Protein AF-A0A8T7GU67-F1 (afdb_monomer)

Sequence (298 aa):
MLLFFLFLTLGFAYDLVVVNSLDYGDLVNGLDYAILSNSSMLFIPHNYNYDILTLKIGTNRTIFYIEGNPISLAFRNYTLSSNNATFFQSNSSVATNHLFYQHFQPKKVVVANYYYPDYVVTLFPFAIHEGVFILLVDENVSALQQLLDSYPPEELYVFGPMSTQVQEYLAQKGAQVIGTLGEDRYQDNIALFDFYYNPERFNYMALVASGEEVEESMVTNASLPILLVGDLVPSVIYEKIKDLAKKGDLKGVYIFERKLVTPVYNMKKKLEEELRPILGEDWKFGLLLKYGEAIVSE

Structure (mmCIF, N/CA/C/O backbone):
data_AF-A0A8T7GU67-F1
#
_entry.id   AF-A0A8T7GU67-F1
#
loop_
_atom_site.group_PDB
_atom_site.id
_atom_site.type_symbol
_atom_site.label_atom_id
_atom_site.label_alt_id
_atom_site.label_comp_id
_atom_site.label_asym_id
_atom_site.label_entity_id
_atom_site.label_seq_id
_atom_site.pdbx_PDB_ins_code
_atom_site.Cartn_x
_atom_site.Cartn_y
_atom_site.Cartn_z
_atom_site.occupancy
_atom_site.B_iso_or_equiv
_atom_site.auth_seq_id
_atom_site.auth_comp_id
_atom_site.auth_asym_id
_atom_site.auth_atom_id
_atom_site.pdbx_PDB_model_num
ATOM 1 N N . MET A 1 1 ? 16.791 4.892 -28.151 1.00 45.50 1 MET A N 1
ATOM 2 C CA . MET A 1 1 ? 15.425 4.552 -27.693 1.00 45.50 1 MET A CA 1
ATOM 3 C C . MET A 1 1 ? 14.803 3.336 -28.401 1.00 45.50 1 MET A C 1
ATOM 5 O O . MET A 1 1 ? 13.668 3.015 -28.100 1.00 45.50 1 MET A O 1
ATOM 9 N N . LEU A 1 2 ? 15.516 2.627 -29.298 1.00 36.16 2 LEU A N 1
ATOM 10 C CA . LEU A 1 2 ? 14.993 1.435 -30.000 1.00 36.16 2 LEU A CA 1
ATOM 11 C C . LEU A 1 2 ? 15.509 0.092 -29.432 1.00 36.16 2 LEU A C 1
ATOM 13 O O . LEU A 1 2 ? 14.982 -0.956 -29.772 1.00 36.16 2 LEU A O 1
ATOM 17 N N . LEU A 1 3 ? 16.536 0.111 -28.570 1.00 38.62 3 LEU A N 1
ATOM 18 C CA . LEU A 1 3 ? 17.188 -1.108 -28.062 1.00 38.62 3 LEU A CA 1
ATOM 19 C C . LEU A 1 3 ? 16.530 -1.684 -26.791 1.00 38.62 3 LEU A C 1
ATOM 21 O O . LEU A 1 3 ? 16.820 -2.812 -26.417 1.00 38.62 3 LEU A O 1
ATOM 25 N N . PHE A 1 4 ? 15.654 -0.920 -26.129 1.00 46.16 4 PHE A N 1
ATOM 26 C CA . PHE A 1 4 ? 15.066 -1.300 -24.836 1.00 46.16 4 PHE A CA 1
ATOM 27 C C . PHE A 1 4 ? 13.755 -2.094 -24.978 1.00 46.16 4 PHE A C 1
ATOM 29 O O . PHE A 1 4 ? 13.428 -2.912 -24.127 1.00 46.16 4 PHE A O 1
ATOM 36 N N . PHE A 1 5 ? 13.051 -1.932 -26.104 1.00 46.38 5 PHE A N 1
ATOM 37 C CA . PHE A 1 5 ? 11.827 -2.683 -26.410 1.00 46.38 5 PHE A CA 1
ATOM 38 C C . PHE A 1 5 ? 12.075 -4.181 -26.647 1.00 46.38 5 PHE A C 1
ATOM 40 O O . PHE A 1 5 ? 11.147 -4.977 -26.539 1.00 46.38 5 PHE A O 1
ATOM 47 N N . LEU A 1 6 ? 13.315 -4.592 -26.944 1.00 42.34 6 LEU A N 1
ATOM 48 C CA . LEU A 1 6 ? 13.611 -5.991 -27.256 1.00 42.34 6 LEU A CA 1
ATOM 49 C C . LEU A 1 6 ? 13.655 -6.904 -26.016 1.00 42.34 6 LEU A C 1
ATOM 51 O O . LEU A 1 6 ? 13.501 -8.110 -26.166 1.00 42.34 6 LEU A O 1
ATOM 55 N N . PHE A 1 7 ? 13.827 -6.359 -24.804 1.00 47.66 7 PHE A N 1
ATOM 56 C CA . PHE A 1 7 ? 13.935 -7.169 -23.579 1.00 47.66 7 PHE A CA 1
ATOM 57 C C . PHE A 1 7 ? 12.588 -7.518 -22.931 1.00 47.66 7 PHE A C 1
ATOM 59 O O . PHE A 1 7 ? 12.523 -8.463 -22.156 1.00 47.66 7 PHE A O 1
ATOM 66 N N . LEU A 1 8 ? 11.507 -6.819 -23.287 1.00 50.62 8 LEU A N 1
ATOM 67 C CA . LEU A 1 8 ? 10.175 -7.009 -22.697 1.00 50.62 8 LEU A CA 1
ATOM 68 C C . LEU A 1 8 ? 9.247 -7.923 -23.530 1.00 50.62 8 LEU A C 1
ATOM 70 O O . LEU A 1 8 ? 8.054 -7.997 -23.263 1.00 50.62 8 LEU A O 1
ATOM 74 N N . THR A 1 9 ? 9.757 -8.600 -24.569 1.00 43.25 9 THR A N 1
ATOM 75 C CA . THR A 1 9 ? 8.917 -9.289 -25.581 1.00 43.25 9 THR A CA 1
ATOM 76 C C . THR A 1 9 ? 9.003 -10.814 -25.593 1.00 43.25 9 THR A C 1
ATOM 78 O O . THR A 1 9 ? 8.467 -11.452 -26.498 1.00 43.25 9 THR A O 1
ATOM 81 N N . LEU A 1 10 ? 9.606 -11.438 -24.584 1.00 43.59 10 LEU A N 1
ATOM 82 C CA . LEU A 1 10 ? 9.517 -12.888 -24.419 1.00 43.59 10 LEU A CA 1
ATOM 83 C C . LEU A 1 10 ? 8.749 -13.159 -23.134 1.00 43.59 10 LEU A C 1
ATOM 85 O O . LEU A 1 10 ? 9.202 -12.755 -22.071 1.00 43.59 10 LEU A O 1
ATOM 89 N N . GLY A 1 11 ? 7.585 -13.804 -23.258 1.00 46.41 11 GLY A N 1
ATOM 90 C CA . GLY A 1 11 ? 6.649 -14.143 -22.180 1.00 46.41 11 GLY A CA 1
ATOM 91 C C . GLY A 1 11 ? 7.190 -15.145 -21.158 1.00 46.41 11 GLY A C 1
ATOM 92 O O . GLY A 1 11 ? 6.536 -16.139 -20.854 1.00 46.41 11 GLY A O 1
ATOM 93 N N . PHE A 1 12 ? 8.390 -14.900 -20.644 1.00 52.88 12 PHE A N 1
ATOM 94 C CA . PHE A 1 12 ? 8.900 -15.518 -19.439 1.00 52.88 12 PHE A CA 1
ATOM 95 C C . PHE A 1 12 ? 8.365 -14.703 -18.267 1.00 52.88 12 PHE A C 1
ATOM 97 O O . PHE A 1 12 ? 8.831 -13.596 -18.009 1.00 52.88 12 PHE A O 1
ATOM 104 N N . ALA A 1 13 ? 7.354 -15.238 -17.584 1.00 67.12 13 ALA A N 1
ATOM 105 C CA . ALA A 1 13 ? 7.033 -14.762 -16.249 1.00 67.12 13 ALA A CA 1
ATOM 106 C C . ALA A 1 13 ? 8.286 -14.953 -15.382 1.00 67.12 13 ALA A C 1
ATOM 108 O O . ALA A 1 13 ? 8.877 -16.037 -15.376 1.00 67.12 13 ALA A O 1
ATOM 109 N N . TYR A 1 14 ? 8.730 -13.890 -14.718 1.00 80.94 14 TYR A N 1
ATOM 110 C CA . TYR A 1 14 ? 9.786 -14.009 -13.725 1.00 80.94 14 TYR A CA 1
ATOM 111 C C . TYR A 1 14 ? 9.231 -14.770 -12.515 1.00 80.94 14 TYR A C 1
ATOM 113 O O . TYR A 1 14 ? 8.061 -14.652 -12.171 1.00 80.94 14 TYR A O 1
ATOM 121 N N . ASP A 1 15 ? 10.061 -15.569 -11.851 1.00 87.19 15 ASP A N 1
ATOM 122 C CA . ASP A 1 15 ? 9.638 -16.250 -10.623 1.00 87.19 15 ASP A CA 1
ATOM 123 C C . ASP A 1 15 ? 9.604 -15.262 -9.448 1.00 87.19 15 ASP A C 1
ATOM 125 O O . ASP A 1 15 ? 8.825 -15.399 -8.500 1.00 87.19 15 ASP A O 1
ATOM 129 N N . LEU A 1 16 ? 10.506 -14.276 -9.490 1.00 92.06 16 LEU A N 1
ATOM 130 C CA . LEU A 1 16 ? 10.769 -13.347 -8.404 1.00 92.06 16 LEU A CA 1
ATOM 131 C C . LEU A 1 16 ? 11.156 -11.967 -8.945 1.00 92.06 16 LEU A C 1
ATOM 133 O O . LEU A 1 16 ? 12.087 -11.843 -9.742 1.00 92.06 16 LEU A O 1
ATOM 137 N N . VAL A 1 17 ? 10.496 -10.932 -8.442 1.00 93.25 17 VAL A N 1
ATOM 138 C CA . VAL A 1 17 ? 10.913 -9.535 -8.569 1.00 93.25 17 VAL A CA 1
ATOM 139 C C . VAL A 1 17 ? 11.667 -9.149 -7.304 1.00 93.25 17 VAL A C 1
ATOM 141 O O . VAL A 1 17 ? 11.161 -9.342 -6.199 1.00 93.25 17 VAL A O 1
ATOM 144 N N . VAL A 1 18 ? 12.875 -8.611 -7.454 1.00 92.12 18 VAL A N 1
ATOM 145 C CA . VAL A 1 18 ? 13.685 -8.110 -6.340 1.00 92.12 18 VAL A CA 1
ATOM 146 C C . VAL A 1 18 ? 13.871 -6.608 -6.489 1.00 92.12 18 VAL A C 1
ATOM 148 O O . VAL A 1 18 ? 14.464 -6.147 -7.463 1.00 92.12 18 VAL A O 1
ATOM 151 N N . VAL A 1 19 ? 13.408 -5.837 -5.510 1.00 91.12 19 VAL A N 1
ATOM 152 C CA . VAL A 1 19 ? 13.627 -4.388 -5.466 1.00 91.12 19 VAL A CA 1
ATOM 153 C C . VAL A 1 19 ? 14.823 -4.077 -4.579 1.00 91.12 19 VAL A C 1
ATOM 155 O O . VAL A 1 19 ? 14.817 -4.387 -3.388 1.00 91.12 19 VAL A O 1
ATOM 158 N N . ASN A 1 20 ? 15.843 -3.441 -5.152 1.00 87.31 20 ASN A N 1
ATOM 159 C CA . ASN A 1 20 ? 16.953 -2.855 -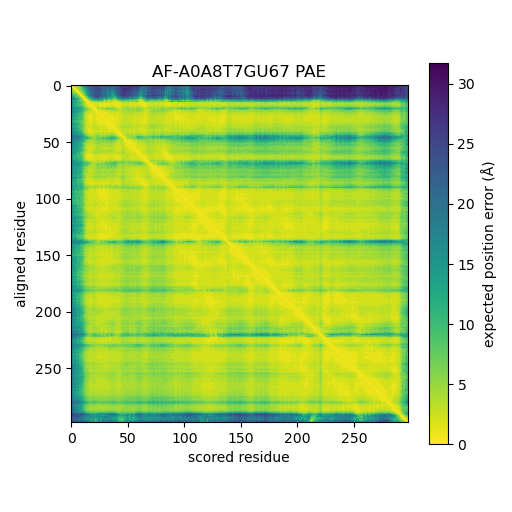4.408 1.00 87.31 20 ASN A CA 1
ATOM 160 C C . ASN A 1 20 ? 16.910 -1.332 -4.523 1.00 87.31 20 ASN A C 1
ATOM 162 O O . ASN A 1 20 ? 17.597 -0.727 -5.352 1.00 87.31 20 ASN A O 1
ATOM 166 N N . SER A 1 21 ? 16.071 -0.709 -3.707 1.00 80.75 21 SER A N 1
ATOM 167 C CA . SER A 1 21 ? 15.934 0.740 -3.688 1.00 80.75 21 SER A CA 1
ATOM 168 C C . SER A 1 21 ? 15.535 1.215 -2.301 1.00 80.75 21 SER A C 1
ATOM 170 O O . SER A 1 21 ? 14.844 0.508 -1.571 1.00 80.75 21 SER A O 1
ATOM 172 N N . LEU A 1 22 ? 16.012 2.407 -1.949 1.00 80.38 22 LEU A N 1
ATOM 173 C CA . LEU A 1 22 ? 15.529 3.146 -0.780 1.00 80.38 22 LEU A CA 1
ATOM 174 C C . LEU A 1 22 ? 14.367 4.074 -1.155 1.00 80.38 22 LEU A C 1
ATOM 176 O O . LEU A 1 22 ? 13.710 4.615 -0.278 1.00 80.38 22 LEU A O 1
ATOM 180 N N . ASP A 1 23 ? 14.113 4.238 -2.453 1.00 85.56 23 ASP A N 1
ATOM 181 C CA . ASP A 1 23 ? 12.974 4.977 -2.967 1.00 85.56 23 ASP A CA 1
ATOM 182 C C . ASP A 1 23 ? 11.736 4.070 -2.945 1.00 85.56 23 ASP A C 1
ATOM 184 O O . ASP A 1 23 ? 11.697 3.003 -3.568 1.00 85.56 23 ASP A O 1
ATOM 188 N N . TYR A 1 24 ? 10.709 4.494 -2.214 1.00 86.12 24 TYR A N 1
ATOM 189 C CA . TYR A 1 24 ? 9.457 3.753 -2.105 1.00 86.12 24 TYR A CA 1
ATOM 190 C C . TYR A 1 24 ? 8.713 3.660 -3.454 1.00 86.12 24 TYR A C 1
ATOM 192 O O . TYR A 1 24 ? 7.929 2.735 -3.663 1.00 86.12 24 TYR A O 1
ATOM 200 N N . GLY A 1 25 ? 8.964 4.571 -4.398 1.00 90.50 25 GLY A N 1
ATOM 201 C CA . GLY A 1 25 ? 8.408 4.498 -5.744 1.00 90.50 25 GLY A CA 1
ATOM 202 C C . GLY A 1 25 ? 8.965 3.317 -6.544 1.00 90.50 25 GLY A C 1
ATOM 203 O O . GLY A 1 25 ? 8.237 2.693 -7.311 1.00 90.50 25 GLY A O 1
ATOM 204 N N . ASP A 1 26 ? 10.218 2.921 -6.321 1.00 91.69 26 ASP A N 1
ATOM 205 C CA . ASP A 1 26 ? 10.755 1.684 -6.897 1.00 91.69 26 ASP A CA 1
ATOM 206 C C . ASP A 1 26 ? 10.154 0.439 -6.238 1.00 91.69 26 ASP A C 1
ATOM 208 O O . ASP A 1 26 ? 10.011 -0.602 -6.886 1.00 91.69 26 ASP A O 1
ATOM 212 N N . LEU A 1 27 ? 9.756 0.543 -4.967 1.00 91.81 27 LEU A N 1
ATOM 213 C CA . LEU A 1 27 ? 8.982 -0.506 -4.316 1.00 91.81 27 LEU A CA 1
ATOM 214 C C . LEU A 1 27 ? 7.603 -0.655 -4.970 1.00 91.81 27 LEU A C 1
ATOM 216 O O . LEU A 1 27 ? 7.214 -1.779 -5.280 1.00 91.81 27 LEU A O 1
ATOM 220 N N . VAL A 1 28 ? 6.916 0.454 -5.260 1.00 94.75 28 VAL A N 1
ATOM 221 C CA . VAL A 1 28 ? 5.672 0.454 -6.054 1.00 94.75 28 VAL A CA 1
ATOM 222 C C . VAL A 1 28 ? 5.902 -0.200 -7.414 1.00 94.75 28 VAL A C 1
ATOM 224 O O . VAL A 1 28 ? 5.160 -1.096 -7.794 1.00 94.75 28 VAL A O 1
ATOM 227 N N . ASN A 1 29 ? 6.981 0.160 -8.112 1.00 95.25 29 ASN A N 1
ATOM 228 C CA . ASN A 1 29 ? 7.310 -0.425 -9.413 1.00 95.25 29 ASN A CA 1
ATOM 229 C C . ASN A 1 29 ? 7.490 -1.944 -9.354 1.00 95.25 29 ASN A C 1
ATOM 231 O O . ASN A 1 29 ? 7.019 -2.660 -10.238 1.00 95.25 29 ASN A O 1
ATOM 235 N N . GLY A 1 30 ? 8.170 -2.449 -8.322 1.00 94.19 30 GLY A N 1
ATOM 236 C CA . GLY A 1 30 ? 8.310 -3.888 -8.125 1.00 94.19 30 GLY A CA 1
ATOM 237 C C . GLY A 1 30 ? 7.006 -4.573 -7.747 1.00 94.19 30 GLY A C 1
ATOM 238 O O . GLY A 1 30 ? 6.757 -5.678 -8.229 1.00 94.19 30 GLY A O 1
ATOM 239 N N . LEU A 1 31 ? 6.168 -3.910 -6.948 1.00 94.88 31 LEU A N 1
ATOM 240 C CA . LEU A 1 31 ? 4.846 -4.396 -6.574 1.00 94.88 31 LEU A CA 1
ATOM 241 C C . LEU A 1 31 ? 3.944 -4.530 -7.804 1.00 94.88 31 LEU A C 1
ATOM 243 O O . LEU A 1 31 ? 3.430 -5.613 -8.075 1.00 94.88 31 LEU A O 1
ATOM 247 N N . ASP A 1 32 ? 3.811 -3.457 -8.578 1.00 95.44 32 ASP A N 1
ATOM 248 C CA . ASP A 1 32 ? 3.004 -3.417 -9.794 1.00 95.44 32 ASP A CA 1
ATOM 249 C C . ASP A 1 32 ? 3.472 -4.458 -10.814 1.00 95.44 32 ASP A C 1
ATOM 251 O O . ASP A 1 32 ? 2.663 -5.206 -11.371 1.00 95.44 32 ASP A O 1
ATOM 255 N N . TYR A 1 33 ? 4.790 -4.554 -11.033 1.00 94.38 33 TYR A N 1
ATOM 256 C CA . TYR A 1 33 ? 5.353 -5.569 -11.916 1.00 94.38 33 TYR A CA 1
ATOM 257 C C . TYR A 1 33 ? 5.001 -6.971 -11.417 1.00 94.38 33 TYR A C 1
ATOM 259 O O . TYR A 1 33 ? 4.561 -7.807 -12.206 1.00 94.38 33 TYR A O 1
ATOM 267 N N . ALA A 1 34 ? 5.181 -7.248 -10.122 1.00 92.94 34 ALA A N 1
ATOM 268 C CA . ALA A 1 34 ? 4.908 -8.556 -9.537 1.00 92.94 34 ALA A CA 1
ATOM 269 C C . ALA A 1 34 ? 3.429 -8.949 -9.668 1.00 92.94 34 ALA A C 1
ATOM 271 O O . ALA A 1 34 ? 3.144 -10.063 -10.105 1.00 92.94 34 ALA A O 1
ATOM 272 N N . ILE A 1 35 ? 2.502 -8.025 -9.393 1.00 91.94 35 ILE A N 1
ATOM 273 C CA . ILE A 1 35 ? 1.056 -8.238 -9.554 1.00 91.94 35 ILE A CA 1
ATOM 274 C C . ILE A 1 35 ? 0.724 -8.578 -11.012 1.00 91.94 35 ILE A C 1
ATOM 276 O O . ILE A 1 35 ? 0.099 -9.602 -11.287 1.00 91.94 35 ILE A O 1
ATOM 280 N N . LEU A 1 36 ? 1.173 -7.754 -11.962 1.00 89.75 36 LEU A N 1
ATOM 281 C CA . LEU A 1 36 ? 0.797 -7.888 -13.374 1.00 89.75 36 LEU A CA 1
ATOM 282 C C . LEU A 1 36 ? 1.475 -9.066 -14.085 1.00 89.75 36 LEU A C 1
ATOM 284 O O . LEU A 1 36 ? 0.927 -9.607 -15.045 1.00 89.75 36 LEU A O 1
ATOM 288 N N . SER A 1 37 ? 2.646 -9.487 -13.608 1.00 89.38 37 SER A N 1
ATOM 289 C CA . SER A 1 37 ? 3.364 -10.665 -14.115 1.00 89.38 37 SER A CA 1
ATOM 290 C C . SER A 1 37 ? 3.075 -11.949 -13.332 1.00 89.38 37 SER A C 1
ATOM 292 O O . SER A 1 37 ? 3.580 -13.006 -13.710 1.00 89.38 37 SER A O 1
ATOM 294 N N . ASN A 1 38 ? 2.264 -11.878 -12.267 1.00 88.94 38 ASN A N 1
ATOM 295 C CA . ASN A 1 38 ? 2.010 -12.977 -11.331 1.00 88.94 38 ASN A CA 1
ATOM 296 C C . ASN A 1 38 ? 3.310 -13.567 -10.733 1.00 88.94 38 ASN A C 1
ATOM 298 O O . ASN A 1 38 ? 3.450 -14.781 -10.569 1.00 88.94 38 ASN A O 1
ATOM 302 N N . SER A 1 39 ? 4.269 -12.691 -10.427 1.00 90.44 39 SER A N 1
ATOM 303 C CA . SER A 1 39 ? 5.553 -13.028 -9.803 1.00 90.44 39 SER A CA 1
ATOM 304 C C . SER A 1 39 ? 5.485 -12.856 -8.284 1.00 90.44 39 SER A C 1
ATOM 306 O O . SER A 1 39 ? 4.708 -12.055 -7.769 1.00 90.44 39 SER A O 1
ATOM 308 N N . SER A 1 40 ? 6.351 -13.547 -7.537 1.00 89.81 40 SER A N 1
ATOM 309 C CA . SER A 1 40 ? 6.594 -13.162 -6.136 1.00 89.81 40 SER A CA 1
ATOM 310 C C . SER A 1 40 ? 7.428 -11.883 -6.068 1.00 89.81 40 SER A C 1
ATOM 312 O O . SER A 1 40 ? 8.212 -11.612 -6.976 1.00 89.81 40 SER A O 1
ATOM 314 N N . MET A 1 41 ? 7.323 -11.133 -4.971 1.00 90.25 41 MET A N 1
ATOM 315 C CA . MET A 1 41 ? 8.130 -9.937 -4.729 1.00 90.25 41 MET A CA 1
ATOM 316 C C . MET A 1 41 ? 8.992 -10.094 -3.474 1.00 90.25 41 MET A C 1
ATOM 318 O O . MET A 1 41 ? 8.575 -10.699 -2.488 1.00 90.25 41 MET A O 1
ATOM 322 N N . LEU A 1 42 ? 10.189 -9.520 -3.521 1.00 89.75 42 LEU A N 1
ATOM 323 C CA . LEU A 1 42 ? 11.102 -9.331 -2.402 1.00 89.75 42 LEU A CA 1
ATOM 324 C C . LEU A 1 42 ? 11.696 -7.922 -2.497 1.00 89.75 42 LEU A C 1
ATOM 326 O O . LEU A 1 42 ? 11.990 -7.452 -3.595 1.00 89.75 42 LEU A O 1
ATOM 330 N N . PHE A 1 43 ? 11.935 -7.260 -1.369 1.00 86.62 43 PHE A N 1
ATOM 331 C CA . PHE A 1 43 ? 12.744 -6.042 -1.344 1.00 86.62 43 PHE A CA 1
ATOM 332 C C . PHE A 1 43 ? 13.964 -6.209 -0.446 1.00 86.62 43 PHE A C 1
ATOM 334 O O . PHE A 1 43 ? 13.985 -7.033 0.470 1.00 86.62 43 PHE A O 1
ATOM 341 N N . ILE A 1 44 ? 14.990 -5.413 -0.724 1.00 84.31 44 ILE A N 1
ATOM 342 C CA . ILE A 1 44 ? 16.242 -5.389 0.019 1.00 84.31 44 ILE A CA 1
ATOM 343 C C . ILE A 1 44 ? 16.223 -4.188 0.988 1.00 84.31 44 ILE A C 1
ATOM 345 O O . ILE A 1 44 ? 16.300 -3.050 0.527 1.00 84.31 44 ILE A O 1
ATOM 349 N N . PRO A 1 45 ? 16.109 -4.398 2.316 1.00 71.69 45 PRO A N 1
ATOM 350 C CA . PRO A 1 45 ? 16.106 -3.303 3.289 1.00 71.69 45 PRO A CA 1
ATOM 351 C C . PRO A 1 45 ? 17.487 -2.650 3.438 1.00 71.69 45 PRO A C 1
ATOM 353 O O . PRO A 1 45 ? 18.506 -3.267 3.143 1.00 71.69 45 PRO A O 1
ATOM 356 N N . HIS A 1 46 ? 17.543 -1.430 3.986 1.00 65.19 46 HIS A N 1
ATOM 357 C CA . HIS A 1 46 ? 18.777 -0.631 4.110 1.00 65.19 46 HIS A CA 1
ATOM 358 C C . HIS A 1 46 ? 19.954 -1.373 4.783 1.00 65.19 46 HIS A C 1
ATOM 360 O O . HIS A 1 46 ? 21.106 -1.201 4.393 1.00 65.19 46 HIS A O 1
ATOM 366 N N . ASN A 1 47 ? 19.683 -2.221 5.782 1.00 69.19 47 ASN A N 1
ATOM 367 C CA . ASN A 1 47 ? 20.704 -2.918 6.581 1.00 69.19 47 ASN A CA 1
ATOM 368 C C . ASN A 1 47 ? 20.682 -4.441 6.386 1.00 69.19 47 ASN A C 1
ATOM 370 O O . ASN A 1 47 ? 20.902 -5.198 7.331 1.00 69.19 47 ASN A O 1
ATOM 374 N N . TYR A 1 48 ? 20.385 -4.891 5.170 1.00 73.50 48 TYR A N 1
ATOM 375 C CA . TYR A 1 48 ? 20.227 -6.308 4.878 1.00 73.50 48 TYR A CA 1
ATOM 376 C C . TYR A 1 48 ? 21.517 -7.125 5.029 1.00 73.50 48 TYR A C 1
ATOM 378 O O . TYR A 1 48 ? 22.631 -6.685 4.733 1.00 73.50 48 TYR A O 1
ATOM 386 N N . ASN A 1 49 ? 21.342 -8.383 5.428 1.00 81.19 49 ASN A N 1
ATOM 387 C CA . ASN A 1 49 ? 22.397 -9.385 5.429 1.00 81.19 49 ASN A CA 1
ATOM 388 C C . ASN A 1 49 ? 22.355 -10.200 4.121 1.00 81.19 49 ASN A C 1
ATOM 390 O O . ASN A 1 49 ? 21.346 -10.837 3.810 1.00 81.19 49 ASN A O 1
ATOM 394 N N . TYR A 1 50 ? 23.463 -10.213 3.372 1.00 80.50 50 TYR A N 1
ATOM 395 C CA . TYR A 1 50 ? 23.565 -10.922 2.091 1.00 80.50 50 TYR A CA 1
ATOM 396 C C . TYR A 1 50 ? 23.345 -12.438 2.191 1.00 80.50 50 TYR A C 1
ATOM 398 O O . TYR A 1 50 ? 22.790 -13.020 1.258 1.00 80.50 50 TYR A O 1
ATOM 406 N N . ASP A 1 51 ? 23.721 -13.080 3.299 1.00 81.44 51 ASP A N 1
ATOM 407 C CA . ASP A 1 51 ? 23.502 -14.518 3.502 1.00 81.44 51 ASP A CA 1
ATOM 408 C C . ASP A 1 51 ? 22.010 -14.812 3.703 1.00 81.44 51 ASP A C 1
ATOM 410 O O . ASP A 1 51 ? 21.466 -15.747 3.114 1.00 81.44 51 ASP A O 1
ATOM 414 N N . ILE A 1 52 ? 21.314 -13.971 4.476 1.00 83.19 52 ILE A N 1
ATOM 415 C CA . ILE A 1 52 ? 19.860 -14.082 4.668 1.00 83.19 52 ILE A CA 1
ATOM 416 C C . ILE A 1 52 ? 19.133 -13.837 3.345 1.00 83.19 52 ILE A C 1
ATOM 418 O O . ILE A 1 52 ? 18.239 -14.601 2.978 1.00 83.19 52 ILE A O 1
ATOM 422 N N . LEU A 1 53 ? 19.528 -12.799 2.607 1.00 83.75 53 LEU A N 1
ATOM 423 C CA . LEU A 1 53 ? 18.927 -12.473 1.319 1.00 83.75 53 LEU A CA 1
ATOM 424 C C . LEU A 1 53 ? 19.116 -13.609 0.305 1.00 83.75 53 LEU A C 1
ATOM 426 O O . LEU A 1 53 ? 18.177 -13.990 -0.390 1.00 83.75 53 LEU A O 1
ATOM 430 N N . THR A 1 54 ? 20.311 -14.194 0.275 1.00 85.00 54 THR A N 1
ATOM 431 C CA . THR A 1 54 ? 20.632 -15.370 -0.536 1.00 85.00 54 THR A CA 1
ATOM 432 C C . THR A 1 54 ? 19.707 -16.547 -0.224 1.00 85.00 54 THR A C 1
ATOM 434 O O . THR A 1 54 ? 19.172 -17.172 -1.139 1.00 85.00 54 THR A O 1
ATOM 437 N N . LEU A 1 55 ? 19.464 -16.828 1.061 1.00 86.25 55 LEU A N 1
ATOM 438 C CA . LEU A 1 55 ? 18.545 -17.889 1.482 1.00 86.25 55 LEU A CA 1
ATOM 439 C C . LEU A 1 55 ? 17.094 -17.605 1.069 1.00 86.25 55 LEU A C 1
ATOM 441 O O . LEU A 1 55 ? 16.396 -18.531 0.658 1.00 86.25 55 LEU A O 1
ATOM 445 N N . LYS A 1 56 ? 16.645 -16.345 1.151 1.00 87.00 56 LYS A N 1
ATOM 446 C CA . LYS A 1 56 ? 15.294 -15.937 0.723 1.00 87.00 56 LYS A CA 1
ATOM 447 C C . LYS A 1 56 ? 15.097 -16.076 -0.789 1.00 87.00 56 LYS A C 1
ATOM 449 O O . LYS A 1 56 ? 14.053 -16.555 -1.228 1.00 87.00 56 LYS A O 1
ATOM 454 N N . ILE A 1 57 ? 16.095 -15.677 -1.578 1.00 90.31 57 ILE A N 1
ATOM 455 C CA . ILE A 1 57 ? 16.060 -15.786 -3.043 1.00 90.31 57 ILE A CA 1
ATOM 456 C C . ILE A 1 57 ? 16.117 -17.253 -3.476 1.00 90.31 57 ILE A C 1
ATOM 458 O O . ILE A 1 57 ? 15.347 -17.676 -4.336 1.00 90.31 57 ILE A O 1
ATOM 462 N N . GLY A 1 58 ? 17.001 -18.048 -2.873 1.00 90.12 58 GLY A N 1
ATOM 463 C CA . GLY A 1 58 ? 17.235 -19.429 -3.278 1.00 90.12 58 GLY A CA 1
ATOM 464 C C . GLY A 1 58 ? 18.017 -19.552 -4.595 1.00 90.12 58 GLY A C 1
ATOM 465 O O . GLY A 1 58 ? 18.805 -18.683 -4.968 1.00 90.12 58 GLY A O 1
ATOM 466 N N . THR A 1 59 ? 17.833 -20.682 -5.282 1.00 92.50 59 THR A N 1
ATOM 467 C CA . THR A 1 59 ? 18.581 -21.062 -6.497 1.00 92.50 59 THR A CA 1
ATOM 468 C C . THR A 1 59 ? 17.630 -21.502 -7.612 1.00 92.50 59 THR A C 1
ATOM 470 O O . THR A 1 59 ? 16.482 -21.855 -7.335 1.00 92.50 59 THR A O 1
ATOM 473 N N . ASN A 1 60 ? 18.121 -21.523 -8.857 1.00 92.75 60 ASN A N 1
ATOM 474 C CA . ASN A 1 60 ? 17.385 -21.927 -10.062 1.00 92.75 60 ASN A CA 1
ATOM 475 C C . ASN A 1 60 ? 16.104 -21.116 -10.327 1.00 92.75 60 ASN A C 1
ATOM 477 O O . ASN A 1 60 ? 15.119 -21.666 -10.815 1.00 92.75 60 ASN A O 1
ATOM 481 N N . ARG A 1 61 ? 16.117 -19.818 -10.010 1.00 92.62 61 ARG A N 1
ATOM 482 C CA . ARG A 1 61 ? 15.017 -18.892 -10.303 1.00 92.62 61 ARG A CA 1
ATOM 483 C C . ARG A 1 61 ? 15.321 -17.998 -11.498 1.00 92.62 61 ARG A C 1
ATOM 485 O O . ARG A 1 61 ? 16.479 -17.677 -11.768 1.00 92.62 61 ARG A O 1
ATOM 492 N N . THR A 1 62 ? 14.268 -17.543 -12.162 1.00 94.06 62 THR A N 1
ATOM 493 C CA . THR A 1 62 ? 14.298 -16.427 -13.108 1.00 94.06 62 THR A CA 1
ATOM 494 C C . THR A 1 62 ? 13.934 -15.155 -12.352 1.00 94.06 62 THR A C 1
ATOM 496 O O . THR A 1 62 ? 12.827 -15.040 -11.833 1.00 94.06 62 THR A O 1
ATOM 499 N N . ILE A 1 63 ? 14.873 -14.217 -12.228 1.00 93.69 63 ILE A N 1
ATOM 500 C CA . ILE A 1 63 ? 14.750 -13.066 -11.323 1.00 93.69 63 ILE A CA 1
ATOM 501 C C . ILE A 1 63 ? 14.795 -11.755 -12.107 1.00 93.69 63 ILE A C 1
ATOM 503 O O . ILE A 1 63 ? 15.673 -11.571 -12.952 1.00 93.69 63 ILE A O 1
ATOM 507 N N . PHE A 1 64 ? 13.887 -10.833 -11.797 1.00 93.88 64 PHE A N 1
ATOM 508 C CA . PHE A 1 64 ? 13.918 -9.460 -12.293 1.00 93.88 64 PHE A CA 1
ATOM 509 C C . PHE A 1 64 ? 14.291 -8.504 -11.164 1.00 93.88 64 PHE A C 1
ATOM 511 O O . PHE A 1 64 ? 13.557 -8.368 -10.190 1.00 93.88 64 PHE A O 1
ATOM 518 N N . TYR A 1 65 ? 15.441 -7.851 -11.282 1.00 93.19 65 TYR A N 1
ATOM 519 C CA . TYR A 1 65 ? 15.884 -6.836 -10.335 1.00 93.19 65 TYR A CA 1
ATOM 520 C C . TYR A 1 65 ? 15.480 -5.449 -10.815 1.00 93.19 65 TYR A C 1
ATOM 522 O O . TYR A 1 65 ? 15.805 -5.081 -11.943 1.00 93.19 65 TYR A O 1
ATOM 530 N N . ILE A 1 66 ? 14.856 -4.669 -9.936 1.00 92.88 66 ILE A N 1
ATOM 531 C CA . ILE A 1 66 ? 14.655 -3.228 -10.106 1.00 92.88 66 ILE A CA 1
ATOM 532 C C . ILE A 1 66 ? 15.601 -2.528 -9.136 1.00 92.88 66 ILE A C 1
ATOM 534 O O . ILE A 1 66 ? 15.511 -2.707 -7.920 1.00 92.88 66 ILE A O 1
ATOM 538 N N . GLU A 1 67 ? 16.545 -1.767 -9.678 1.00 89.75 67 GLU A N 1
ATOM 539 C CA . GLU A 1 67 ? 17.642 -1.172 -8.921 1.00 89.75 67 GLU A CA 1
ATOM 540 C C . GLU A 1 67 ? 17.593 0.350 -9.027 1.00 89.75 67 GLU A C 1
ATOM 542 O O . GLU A 1 67 ? 17.994 0.906 -10.047 1.00 89.75 67 GLU A O 1
ATOM 547 N N . GLY A 1 68 ? 17.143 1.024 -7.969 1.00 84.06 68 GLY A N 1
ATOM 548 C CA . GLY A 1 68 ? 17.425 2.452 -7.771 1.00 84.06 68 GLY A CA 1
ATOM 549 C C . GLY A 1 68 ? 18.841 2.653 -7.227 1.00 84.06 68 GLY A C 1
ATOM 550 O O . GLY A 1 68 ? 19.567 3.552 -7.643 1.00 84.06 68 GLY A O 1
ATOM 551 N N . ASN A 1 69 ? 19.289 1.715 -6.384 1.00 79.31 69 ASN A N 1
ATOM 552 C CA . ASN A 1 69 ? 20.670 1.593 -5.934 1.00 79.31 69 ASN A CA 1
ATOM 553 C C . ASN A 1 69 ? 21.282 0.306 -6.513 1.00 79.31 69 ASN A C 1
ATOM 555 O O . ASN A 1 69 ? 20.691 -0.763 -6.362 1.00 79.31 69 ASN A O 1
ATOM 559 N N . PRO A 1 70 ? 22.463 0.343 -7.151 1.00 78.31 70 PRO A N 1
ATOM 560 C CA . PRO A 1 70 ? 23.096 -0.880 -7.641 1.00 78.31 70 PRO A CA 1
ATOM 561 C C . PRO A 1 70 ? 23.454 -1.832 -6.489 1.00 78.31 70 PRO A C 1
ATOM 563 O O . PRO A 1 70 ? 24.119 -1.424 -5.533 1.00 78.31 70 PRO A O 1
ATOM 566 N N . ILE A 1 71 ? 23.076 -3.115 -6.578 1.00 80.25 71 ILE A N 1
ATOM 567 C CA . ILE A 1 71 ? 23.587 -4.129 -5.637 1.00 80.25 71 ILE A CA 1
ATOM 568 C C . ILE A 1 71 ? 25.107 -4.287 -5.790 1.00 80.25 71 ILE A C 1
ATOM 570 O O . ILE A 1 71 ? 25.672 -4.063 -6.868 1.00 80.25 71 ILE A O 1
ATOM 574 N N . SER A 1 72 ? 25.785 -4.745 -4.732 1.00 82.94 72 SER A N 1
ATOM 575 C CA . SER A 1 72 ? 27.229 -4.994 -4.802 1.00 82.94 72 SER A CA 1
ATOM 576 C C . SER A 1 72 ? 27.586 -5.996 -5.908 1.00 82.94 72 SER A C 1
ATOM 578 O O . SER A 1 72 ? 26.878 -6.979 -6.146 1.00 82.94 72 SER A O 1
ATOM 580 N N . LEU A 1 73 ? 28.731 -5.784 -6.567 1.00 84.81 73 LEU A N 1
ATOM 581 C CA . LEU A 1 73 ? 29.202 -6.668 -7.641 1.00 84.81 73 LEU A CA 1
ATOM 582 C C . LEU A 1 73 ? 29.362 -8.121 -7.165 1.00 84.81 73 LEU A C 1
ATOM 584 O O . LEU A 1 73 ? 29.068 -9.052 -7.910 1.00 84.81 73 LEU A O 1
ATOM 588 N N . ALA A 1 74 ? 29.791 -8.316 -5.916 1.00 84.69 74 ALA A N 1
ATOM 589 C CA . ALA A 1 74 ? 29.913 -9.639 -5.313 1.00 84.69 74 ALA A CA 1
ATOM 590 C C . ALA A 1 74 ? 28.558 -10.362 -5.262 1.00 84.69 74 ALA A C 1
ATOM 592 O O . ALA A 1 74 ? 28.452 -11.504 -5.709 1.00 84.69 74 ALA A O 1
ATOM 593 N N . PHE A 1 75 ? 27.512 -9.680 -4.792 1.00 85.81 75 PHE A N 1
ATOM 594 C CA . PHE A 1 75 ? 26.172 -10.253 -4.707 1.00 85.81 75 PHE A CA 1
ATOM 595 C C . PHE A 1 75 ? 25.521 -10.453 -6.081 1.00 85.81 75 PHE A C 1
ATOM 597 O O . PHE A 1 75 ? 24.867 -11.470 -6.322 1.00 85.81 75 PHE A O 1
ATOM 604 N N . ARG A 1 76 ? 25.762 -9.537 -7.024 1.00 89.62 76 ARG A N 1
ATOM 605 C CA . ARG A 1 76 ? 25.346 -9.698 -8.423 1.00 89.62 76 ARG A CA 1
ATOM 606 C C . ARG A 1 76 ? 25.943 -10.955 -9.049 1.00 89.62 76 ARG A C 1
ATOM 608 O O . ARG A 1 76 ? 25.216 -11.755 -9.631 1.00 89.62 76 ARG A O 1
ATOM 615 N N . ASN A 1 77 ? 27.255 -11.143 -8.906 1.00 88.00 77 ASN A N 1
ATOM 616 C CA . ASN A 1 77 ? 27.955 -12.311 -9.442 1.00 88.00 77 ASN A CA 1
ATOM 617 C C . ASN A 1 77 ? 27.461 -13.610 -8.796 1.00 88.00 77 ASN A C 1
ATOM 619 O O . ASN A 1 77 ? 27.295 -14.606 -9.495 1.00 88.00 77 ASN A O 1
ATOM 623 N N . TYR A 1 78 ? 27.193 -13.591 -7.487 1.00 86.12 78 TYR A N 1
ATOM 624 C CA . TYR A 1 78 ? 26.572 -14.716 -6.791 1.00 86.12 78 TYR A CA 1
ATOM 625 C C . TYR A 1 78 ? 25.183 -15.046 -7.358 1.00 86.12 78 TYR A C 1
ATOM 627 O O . TYR A 1 78 ? 24.884 -16.196 -7.674 1.00 86.12 78 TYR A O 1
ATOM 635 N N . THR A 1 79 ? 24.341 -14.030 -7.534 1.00 87.75 79 THR A N 1
ATOM 636 C CA . THR A 1 79 ? 22.991 -14.213 -8.071 1.00 87.75 79 THR A CA 1
ATOM 637 C C . THR A 1 79 ? 23.051 -14.826 -9.469 1.00 87.75 79 THR A C 1
ATOM 639 O O . THR A 1 79 ? 22.369 -15.810 -9.732 1.00 87.75 79 THR A O 1
ATOM 642 N N . LEU A 1 80 ? 23.915 -14.298 -10.340 1.00 91.25 80 LEU A N 1
ATOM 643 C CA . LEU A 1 80 ? 24.095 -14.777 -11.713 1.00 91.25 80 LE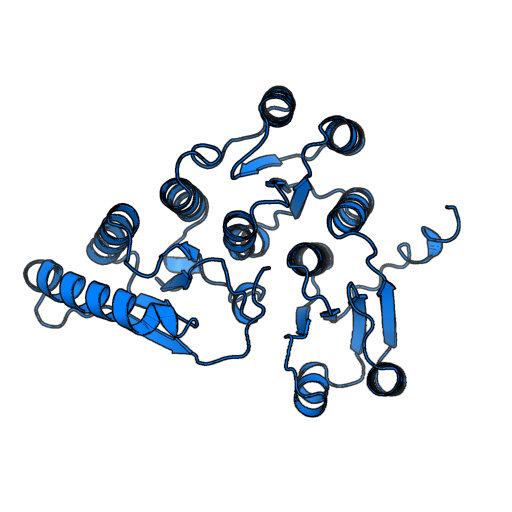U A CA 1
ATOM 644 C C . LEU A 1 80 ? 24.698 -16.184 -11.808 1.00 91.25 80 LEU A C 1
ATOM 646 O O . LEU A 1 80 ? 24.464 -16.872 -12.798 1.00 91.25 80 LEU A O 1
ATOM 650 N N . SER A 1 81 ? 25.477 -16.630 -10.818 1.00 91.56 81 SER A N 1
ATOM 651 C CA . SER A 1 81 ? 26.025 -17.993 -10.821 1.00 91.56 81 SER A CA 1
ATOM 652 C C . SER A 1 81 ? 24.986 -19.054 -10.453 1.00 91.56 81 SER A C 1
ATOM 654 O O . SER A 1 81 ? 25.184 -20.228 -10.763 1.00 91.56 81 SER A O 1
ATOM 656 N N . SER A 1 82 ? 23.896 -18.646 -9.797 1.00 90.94 82 SER A N 1
ATOM 657 C CA . SER A 1 82 ? 22.899 -19.548 -9.207 1.00 90.94 82 SER A CA 1
ATOM 658 C C . SER A 1 82 ? 21.488 -19.379 -9.781 1.00 90.94 82 SER A C 1
ATOM 660 O O . SER A 1 82 ? 20.619 -20.204 -9.499 1.00 90.94 82 SER A O 1
ATOM 662 N N . ASN A 1 83 ? 21.242 -18.317 -10.555 1.00 93.75 83 ASN A N 1
ATOM 663 C CA . ASN A 1 83 ? 19.930 -17.914 -11.059 1.00 93.75 83 ASN A CA 1
ATOM 664 C C . ASN A 1 83 ? 20.039 -17.256 -12.447 1.00 93.75 83 ASN A C 1
ATOM 666 O O . ASN A 1 83 ? 21.089 -16.742 -12.830 1.00 93.75 83 ASN A O 1
ATOM 670 N N . ASN A 1 84 ? 18.925 -17.214 -13.181 1.00 94.12 84 ASN A N 1
ATOM 671 C CA . ASN A 1 84 ? 18.793 -16.437 -14.413 1.00 94.12 84 ASN A CA 1
ATOM 672 C C . ASN A 1 84 ? 18.263 -15.034 -14.075 1.00 94.12 84 ASN A C 1
ATOM 674 O O . ASN A 1 84 ? 17.056 -14.836 -13.964 1.00 94.12 84 ASN A O 1
ATOM 678 N N . ALA A 1 85 ? 19.159 -14.072 -13.854 1.00 93.06 85 ALA A N 1
ATOM 679 C CA . ALA A 1 85 ? 18.791 -12.737 -13.382 1.00 93.06 85 ALA A CA 1
ATOM 680 C C . ALA A 1 85 ? 18.905 -11.660 -14.473 1.00 93.06 85 ALA A C 1
ATOM 682 O O . ALA A 1 85 ? 19.926 -11.542 -15.151 1.00 93.06 85 ALA A O 1
ATOM 683 N N . THR A 1 86 ? 17.866 -10.834 -14.592 1.00 92.44 86 THR A N 1
ATOM 684 C CA . THR A 1 86 ? 17.852 -9.589 -15.371 1.00 92.44 86 THR A CA 1
ATOM 685 C C . THR A 1 86 ? 17.883 -8.405 -14.417 1.00 92.44 86 THR A C 1
ATOM 687 O O . THR A 1 86 ? 17.216 -8.429 -13.388 1.00 92.44 86 THR A O 1
ATOM 690 N N . PHE A 1 87 ? 18.634 -7.365 -14.766 1.00 90.81 87 PHE A N 1
ATOM 691 C CA . PHE A 1 87 ? 18.791 -6.176 -13.936 1.00 90.81 87 PHE A CA 1
ATOM 692 C C . PHE A 1 87 ? 18.324 -4.940 -14.691 1.00 90.81 87 PHE A C 1
ATOM 694 O O . PHE A 1 87 ? 18.837 -4.635 -15.770 1.00 90.81 87 PHE A O 1
ATOM 701 N N . PHE A 1 88 ? 17.352 -4.244 -14.117 1.00 91.44 88 PHE A N 1
ATOM 702 C CA . PHE A 1 88 ? 16.801 -3.001 -14.617 1.00 91.44 88 PHE A CA 1
ATOM 703 C C . PHE A 1 88 ? 17.218 -1.861 -13.687 1.00 91.44 88 PHE A C 1
ATOM 705 O O . PHE A 1 88 ? 16.821 -1.811 -12.525 1.00 91.44 88 PHE A O 1
ATOM 712 N N . GLN A 1 89 ? 18.026 -0.940 -14.211 1.00 90.88 89 GLN A N 1
ATOM 713 C CA . GLN A 1 89 ? 18.432 0.256 -13.481 1.00 90.88 89 GLN A CA 1
ATOM 714 C C . GLN A 1 89 ? 17.317 1.305 -13.562 1.00 90.88 89 GLN A C 1
ATOM 716 O O . GLN A 1 89 ? 17.074 1.872 -14.632 1.00 90.88 89 GLN A O 1
ATOM 721 N N . SER A 1 90 ? 16.676 1.580 -12.429 1.00 88.75 90 SER A N 1
ATOM 722 C CA . SER A 1 90 ? 15.741 2.688 -12.273 1.00 88.75 90 SER A CA 1
ATOM 723 C C . SER A 1 90 ? 16.534 3.975 -12.063 1.00 88.75 90 SER A C 1
ATOM 725 O O . SER A 1 90 ? 17.346 4.083 -11.147 1.00 88.75 90 SER A O 1
ATOM 727 N N . ASN A 1 91 ? 16.335 4.951 -12.950 1.00 87.50 91 ASN A N 1
ATOM 728 C CA . ASN A 1 91 ? 16.917 6.294 -12.805 1.00 87.50 91 ASN A CA 1
ATOM 729 C C . ASN A 1 91 ? 15.891 7.312 -12.275 1.00 87.50 91 ASN A C 1
ATOM 731 O O . ASN A 1 91 ? 16.246 8.447 -11.972 1.00 87.50 91 ASN A O 1
ATOM 735 N N . SER A 1 92 ? 14.613 6.929 -12.241 1.00 92.12 92 SER A N 1
ATOM 736 C CA . SER A 1 92 ? 13.491 7.708 -11.725 1.00 92.12 92 SER A CA 1
ATOM 737 C C . SER A 1 92 ? 12.319 6.759 -11.513 1.00 92.12 92 SER A C 1
ATOM 739 O O . SER A 1 92 ? 11.844 6.151 -12.474 1.00 92.12 92 SER A O 1
ATOM 741 N N . SER A 1 93 ? 11.832 6.670 -10.278 1.00 92.75 93 SER A N 1
ATOM 742 C CA . SER A 1 93 ? 10.714 5.796 -9.923 1.00 92.75 93 SER A CA 1
ATOM 743 C C . SER A 1 93 ? 9.452 6.105 -10.722 1.00 92.75 93 SER A C 1
ATOM 745 O O . SER A 1 93 ? 8.828 5.187 -11.246 1.00 92.75 93 SER A O 1
ATOM 747 N N . VAL A 1 94 ? 9.123 7.387 -10.908 1.00 94.31 94 VAL A N 1
ATOM 748 C CA . VAL A 1 94 ? 7.966 7.820 -11.711 1.00 94.31 94 VAL A CA 1
ATOM 749 C C . VAL A 1 94 ? 8.135 7.429 -13.183 1.00 94.31 94 VAL A C 1
ATOM 751 O O . VAL A 1 94 ? 7.225 6.859 -13.779 1.00 94.31 94 VAL A O 1
ATOM 754 N N . ALA A 1 95 ? 9.312 7.656 -13.775 1.00 93.38 95 ALA A N 1
ATOM 755 C CA . ALA A 1 95 ? 9.546 7.291 -15.174 1.00 93.38 95 ALA A CA 1
ATOM 756 C C . ALA A 1 95 ? 9.506 5.768 -15.395 1.00 93.38 95 ALA A C 1
ATOM 758 O O . ALA A 1 95 ? 8.974 5.301 -16.404 1.00 93.38 95 ALA A O 1
ATOM 759 N N . THR A 1 96 ? 10.044 4.991 -14.450 1.00 94.62 96 THR A N 1
ATOM 760 C CA . THR A 1 96 ? 9.951 3.525 -14.448 1.00 94.62 96 THR A CA 1
ATOM 761 C C . THR A 1 96 ? 8.494 3.070 -14.327 1.00 94.62 96 THR A C 1
ATOM 763 O O . THR A 1 96 ? 8.065 2.214 -15.101 1.00 94.62 96 THR A O 1
ATOM 766 N N . ASN A 1 97 ? 7.710 3.694 -13.441 1.00 96.44 97 ASN A N 1
ATOM 767 C CA . ASN A 1 97 ? 6.285 3.409 -13.270 1.00 96.44 97 ASN A CA 1
ATOM 768 C C . ASN A 1 97 ? 5.506 3.641 -14.570 1.00 96.44 97 ASN A C 1
ATOM 770 O O . ASN A 1 97 ? 4.773 2.771 -15.037 1.00 96.44 97 ASN A O 1
ATOM 774 N N . HIS A 1 98 ? 5.742 4.780 -15.227 1.00 95.75 98 HIS A N 1
ATOM 775 C CA . HIS A 1 98 ? 5.120 5.115 -16.510 1.00 95.75 98 HIS A CA 1
ATOM 776 C C . HIS A 1 98 ? 5.507 4.128 -17.614 1.00 95.75 98 HIS A C 1
ATOM 778 O O . HIS A 1 98 ? 4.668 3.764 -18.436 1.00 95.75 98 HIS A O 1
ATOM 784 N N . LEU A 1 99 ? 6.754 3.652 -17.627 1.00 94.31 99 LEU A N 1
ATOM 785 C CA . LEU A 1 99 ? 7.206 2.636 -18.578 1.00 94.31 99 LEU A CA 1
ATOM 786 C C . LEU A 1 99 ? 6.478 1.302 -18.366 1.00 94.31 99 LEU A C 1
ATOM 788 O O . LEU A 1 99 ? 6.044 0.684 -19.340 1.00 94.31 99 LEU A O 1
ATOM 792 N N . PHE A 1 100 ? 6.305 0.863 -17.117 1.00 95.12 100 PHE A N 1
ATOM 793 C CA . PHE A 1 100 ? 5.541 -0.350 -16.812 1.00 95.12 100 PHE A CA 1
ATOM 794 C C . PHE A 1 100 ? 4.061 -0.194 -17.148 1.00 95.12 100 PHE A C 1
ATOM 796 O O . PHE A 1 100 ? 3.488 -1.093 -17.763 1.00 95.12 100 PHE A O 1
ATOM 803 N N . TYR A 1 101 ? 3.471 0.966 -16.863 1.00 96.62 101 TYR A N 1
ATOM 804 C CA . TYR A 1 101 ? 2.101 1.279 -17.255 1.00 96.62 101 TYR A CA 1
ATOM 805 C C . TYR A 1 101 ? 1.879 1.116 -18.766 1.00 96.62 101 TYR A C 1
ATOM 807 O O . TYR A 1 101 ? 0.965 0.416 -19.197 1.00 96.62 101 TYR A O 1
ATOM 815 N N . GLN A 1 102 ? 2.763 1.699 -19.581 1.00 95.75 102 GLN A N 1
ATOM 816 C CA . GLN A 1 102 ? 2.710 1.590 -21.044 1.00 95.75 102 GLN A CA 1
ATOM 817 C C . GLN A 1 102 ? 2.909 0.154 -21.540 1.00 95.75 102 GLN A C 1
ATOM 819 O O . GLN A 1 102 ? 2.304 -0.251 -22.536 1.00 95.75 102 GLN A O 1
ATOM 824 N N . HIS A 1 103 ? 3.787 -0.601 -20.877 1.00 93.00 103 HIS A N 1
ATOM 825 C CA . HIS A 1 103 ? 4.099 -1.972 -21.257 1.00 93.00 103 HIS A CA 1
ATOM 826 C C . HIS A 1 103 ? 2.932 -2.924 -20.979 1.00 93.00 103 HIS A C 1
ATOM 828 O O . HIS A 1 103 ? 2.556 -3.697 -21.859 1.00 93.00 103 HIS A O 1
ATOM 834 N N . PHE A 1 104 ? 2.367 -2.861 -19.772 1.00 94.31 104 PHE A N 1
ATOM 835 C CA . PHE A 1 104 ? 1.335 -3.795 -19.332 1.00 94.31 104 PHE A CA 1
ATOM 836 C C . PHE A 1 104 ? -0.088 -3.357 -19.683 1.00 94.31 104 PHE A C 1
ATOM 838 O O . PHE A 1 104 ? -0.958 -4.218 -19.789 1.00 94.31 104 PHE A O 1
ATOM 845 N N . GLN A 1 105 ? -0.328 -2.053 -19.859 1.00 96.38 105 GLN A N 1
ATOM 846 C CA . GLN A 1 105 ? -1.646 -1.469 -20.145 1.00 96.38 105 GLN A CA 1
ATOM 847 C C . GLN A 1 105 ? -2.726 -1.995 -19.180 1.00 96.38 105 GLN A C 1
ATOM 849 O O . GLN A 1 105 ? -3.695 -2.634 -19.603 1.00 96.38 105 GLN A O 1
ATOM 854 N N . PRO A 1 106 ? -2.536 -1.800 -17.862 1.00 96.81 106 PRO A N 1
ATOM 855 C CA . PRO A 1 106 ? -3.410 -2.382 -16.857 1.00 96.81 106 PRO A CA 1
ATOM 856 C C . PRO A 1 106 ? -4.832 -1.826 -16.971 1.00 96.81 106 PRO A C 1
ATOM 858 O O . PRO A 1 106 ? -5.052 -0.636 -17.189 1.00 96.81 106 PRO A O 1
ATOM 861 N N . LYS A 1 107 ? -5.817 -2.708 -16.776 1.00 97.38 107 LYS A N 1
ATOM 862 C CA . LYS A 1 107 ? -7.243 -2.361 -16.867 1.00 97.38 107 LYS A CA 1
ATOM 863 C C . LYS A 1 107 ? -7.738 -1.541 -15.680 1.00 97.38 107 LYS A C 1
ATOM 865 O O . LYS A 1 107 ? -8.646 -0.739 -15.856 1.00 97.38 107 LYS A O 1
ATOM 870 N N . LYS A 1 108 ? -7.165 -1.749 -14.492 1.00 98.12 108 LYS A N 1
ATOM 871 C CA . LYS A 1 108 ? -7.531 -1.043 -13.261 1.00 98.12 108 LYS A CA 1
ATOM 872 C C . LYS A 1 108 ? -6.348 -0.240 -12.751 1.00 98.12 108 LYS A C 1
ATOM 874 O O . LYS A 1 108 ? -5.261 -0.795 -12.593 1.00 98.12 108 LYS A O 1
ATOM 879 N N . VAL A 1 109 ? -6.568 1.042 -12.487 1.00 98.62 109 VAL A N 1
ATOM 880 C CA . VAL A 1 109 ? -5.505 1.983 -12.124 1.00 98.62 109 VAL A CA 1
ATOM 881 C C . VAL A 1 109 ? -5.952 2.871 -10.980 1.00 98.62 109 VAL A C 1
ATOM 883 O O . VAL A 1 109 ? -7.036 3.442 -11.039 1.00 98.62 109 VAL A O 1
ATOM 886 N N . VAL A 1 110 ? -5.093 3.051 -9.981 1.00 98.50 110 VAL A N 1
ATOM 887 C CA . VAL A 1 110 ? -5.213 4.125 -8.994 1.00 98.50 110 VAL A CA 1
ATOM 888 C C . VAL A 1 110 ? -4.091 5.127 -9.206 1.00 98.50 110 VAL A C 1
ATOM 890 O O . VAL A 1 110 ? -2.921 4.761 -9.248 1.00 98.50 110 VAL A O 1
ATOM 893 N N . VAL A 1 111 ? -4.452 6.394 -9.375 1.00 98.06 111 VAL A N 1
ATOM 894 C CA . VAL A 1 111 ? -3.497 7.492 -9.512 1.00 98.06 111 VAL A CA 1
ATOM 895 C C . VAL A 1 111 ? -3.167 8.029 -8.127 1.00 98.06 111 VAL A C 1
ATOM 897 O O . VAL A 1 111 ? -4.074 8.407 -7.380 1.00 98.06 111 VAL A O 1
ATOM 900 N N . ALA A 1 112 ? -1.875 8.064 -7.801 1.00 97.12 112 ALA A N 1
ATOM 901 C CA . ALA A 1 112 ? -1.359 8.519 -6.513 1.00 97.12 112 ALA A CA 1
ATOM 902 C C . ALA A 1 112 ? -0.141 9.435 -6.701 1.00 97.12 112 ALA A C 1
ATOM 904 O O . ALA A 1 112 ? 0.669 9.238 -7.608 1.00 97.12 112 ALA A O 1
ATOM 905 N N . ASN A 1 113 ? -0.026 10.460 -5.858 1.00 95.62 113 ASN A N 1
ATOM 906 C CA . ASN A 1 113 ? 1.031 11.456 -5.975 1.00 95.62 113 ASN A CA 1
ATOM 907 C C . ASN A 1 113 ? 2.308 10.950 -5.295 1.00 95.62 113 ASN A C 1
ATOM 909 O O . ASN A 1 113 ? 2.309 10.615 -4.110 1.00 95.62 113 ASN A O 1
ATOM 913 N N . TYR A 1 114 ? 3.400 10.943 -6.056 1.00 94.50 114 TYR A N 1
ATOM 914 C CA . TYR A 1 114 ? 4.722 10.489 -5.636 1.00 94.50 114 TYR A CA 1
ATOM 915 C C . TYR A 1 114 ? 5.357 11.346 -4.514 1.00 94.50 114 TYR A C 1
ATOM 917 O O . TYR A 1 114 ? 6.365 10.968 -3.922 1.00 94.50 114 TYR A O 1
ATOM 925 N N . TYR A 1 115 ? 4.801 12.497 -4.153 1.00 93.50 115 TYR A N 1
ATOM 926 C CA . TYR A 1 115 ? 5.320 13.283 -3.026 1.00 93.50 115 TYR A CA 1
ATOM 927 C C . TYR A 1 115 ? 4.701 12.919 -1.667 1.00 93.50 115 TYR A C 1
ATOM 929 O O . TYR A 1 115 ? 5.070 13.514 -0.656 1.00 93.50 115 TYR A O 1
ATOM 937 N N . TYR A 1 116 ? 3.790 11.940 -1.624 1.00 93.62 116 TYR A N 1
ATOM 938 C CA . TYR A 1 116 ? 3.031 11.567 -0.425 1.00 93.62 116 TYR A CA 1
ATOM 939 C C . TYR A 1 116 ? 3.154 10.062 -0.113 1.00 93.62 116 TYR A C 1
ATOM 941 O O . TYR A 1 116 ? 2.199 9.301 -0.311 1.00 93.62 116 TYR A O 1
ATOM 949 N N . PRO A 1 117 ? 4.334 9.607 0.359 1.00 91.00 117 PRO A N 1
ATOM 950 C CA . PRO A 1 117 ? 4.634 8.185 0.554 1.00 91.00 117 PRO A CA 1
ATOM 951 C C . PRO A 1 117 ? 3.668 7.484 1.507 1.00 91.00 117 PRO A C 1
ATOM 953 O O . PRO A 1 117 ? 3.273 6.346 1.266 1.00 91.00 117 PRO A O 1
ATOM 956 N N . ASP A 1 118 ? 3.232 8.171 2.557 1.00 90.50 118 ASP A N 1
ATOM 957 C CA . ASP A 1 118 ? 2.298 7.654 3.548 1.00 90.50 118 ASP A CA 1
ATOM 958 C C . ASP A 1 118 ? 0.935 7.281 2.950 1.00 90.50 118 ASP A C 1
ATOM 960 O O . ASP A 1 118 ? 0.349 6.273 3.347 1.00 90.50 118 ASP A O 1
ATOM 964 N N . TYR A 1 119 ? 0.447 8.040 1.966 1.00 94.19 119 TYR A N 1
ATOM 965 C CA . TYR A 1 119 ? -0.740 7.665 1.196 1.00 94.19 119 TYR A CA 1
ATOM 966 C C . TYR A 1 119 ? -0.437 6.475 0.288 1.00 94.19 119 TYR A C 1
ATOM 968 O O . TYR A 1 119 ? -1.182 5.492 0.289 1.00 94.19 119 TYR A O 1
ATOM 976 N N . VAL A 1 120 ? 0.669 6.522 -0.455 1.00 94.25 120 VAL A N 1
ATOM 977 C CA . VAL A 1 120 ? 1.012 5.476 -1.428 1.00 94.25 120 VAL A CA 1
ATOM 978 C C . VAL A 1 120 ? 1.192 4.111 -0.760 1.00 94.25 120 VAL A C 1
ATOM 980 O O . VAL A 1 120 ? 0.665 3.117 -1.252 1.00 94.25 120 VAL A O 1
ATOM 983 N N . VAL A 1 121 ? 1.845 4.046 0.400 1.00 91.81 121 VAL A N 1
ATOM 984 C CA . VAL A 1 121 ? 2.035 2.798 1.156 1.00 91.81 121 VAL A CA 1
ATOM 985 C C . VAL A 1 121 ? 0.697 2.153 1.536 1.00 91.81 121 VAL A C 1
ATOM 987 O O . VAL A 1 121 ? 0.564 0.928 1.510 1.00 91.81 121 VAL A O 1
ATOM 990 N N . THR A 1 122 ? -0.335 2.950 1.835 1.00 94.44 122 THR A N 1
ATOM 991 C CA . THR A 1 122 ? -1.666 2.404 2.164 1.00 94.44 122 THR A CA 1
ATOM 992 C C . THR A 1 122 ? -2.383 1.770 0.976 1.00 94.44 122 THR A C 1
ATOM 994 O O . THR A 1 122 ? -3.305 0.979 1.185 1.00 94.44 122 THR A O 1
ATOM 997 N N . LEU A 1 123 ? -1.943 2.055 -0.256 1.00 96.06 123 LEU A N 1
ATOM 998 C CA . LEU A 1 123 ? -2.475 1.435 -1.467 1.00 96.06 123 LEU A CA 1
ATOM 999 C C . LEU A 1 123 ? -1.943 0.021 -1.697 1.00 96.06 123 LEU A C 1
ATOM 1001 O O . LEU A 1 123 ? -2.557 -0.702 -2.474 1.00 96.06 123 LEU A O 1
ATOM 1005 N N . PHE A 1 124 ? -0.862 -0.420 -1.040 1.00 95.06 124 PHE A N 1
ATOM 1006 C CA . PHE A 1 124 ? -0.269 -1.733 -1.336 1.00 95.06 124 PHE A CA 1
ATOM 1007 C C . PHE A 1 124 ? -1.249 -2.900 -1.164 1.00 95.06 124 PHE A C 1
ATOM 1009 O O . PHE A 1 124 ? -1.385 -3.686 -2.102 1.00 95.06 124 PHE A O 1
ATOM 1016 N N . PRO A 1 125 ? -1.991 -3.027 -0.044 1.00 94.75 125 PRO A N 1
ATOM 1017 C CA . PRO A 1 125 ? -2.940 -4.124 0.091 1.00 94.75 125 PRO A CA 1
ATOM 1018 C C . PRO A 1 125 ? -4.088 -3.993 -0.919 1.00 94.75 125 PRO A C 1
ATOM 1020 O O . PRO A 1 125 ? -4.529 -4.995 -1.472 1.00 94.75 125 PRO A O 1
ATOM 1023 N N . PHE A 1 126 ? -4.544 -2.771 -1.213 1.00 95.69 126 PHE A N 1
ATOM 1024 C CA . PHE A 1 126 ? -5.572 -2.543 -2.229 1.00 95.69 126 PHE A CA 1
ATOM 1025 C C . PHE A 1 126 ? -5.105 -3.008 -3.617 1.00 95.69 126 PHE A C 1
ATOM 1027 O O . PHE A 1 126 ? -5.793 -3.798 -4.258 1.00 95.69 126 PHE A O 1
ATOM 1034 N N . ALA A 1 127 ? -3.906 -2.605 -4.039 1.00 96.38 127 ALA A N 1
ATOM 1035 C CA . ALA A 1 127 ? -3.296 -3.007 -5.302 1.00 96.38 127 ALA A CA 1
ATOM 1036 C C . ALA A 1 127 ? -3.170 -4.532 -5.424 1.00 96.38 127 ALA A C 1
ATOM 1038 O O . ALA A 1 127 ? -3.608 -5.110 -6.419 1.00 96.38 127 ALA A O 1
ATOM 1039 N N . ILE A 1 128 ? -2.650 -5.190 -4.381 1.00 93.94 128 ILE A N 1
ATOM 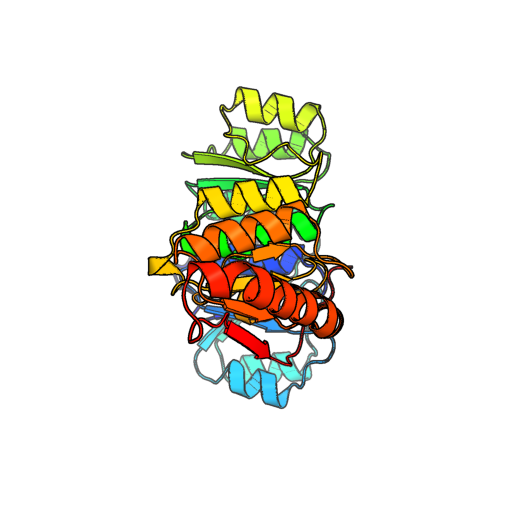1040 C CA . ILE A 1 128 ? -2.455 -6.647 -4.338 1.00 93.94 128 ILE A CA 1
ATOM 1041 C C . ILE A 1 128 ? -3.786 -7.394 -4.440 1.00 93.94 128 ILE A C 1
ATOM 1043 O O . ILE A 1 128 ? -3.915 -8.322 -5.237 1.00 93.94 128 ILE A O 1
ATOM 1047 N N . HIS A 1 129 ? -4.774 -7.015 -3.625 1.00 93.31 129 HIS A N 1
ATOM 1048 C CA . HIS A 1 129 ? -6.012 -7.790 -3.490 1.00 93.31 129 HIS A CA 1
ATOM 1049 C C . HIS A 1 129 ? -7.044 -7.492 -4.573 1.00 93.31 129 HIS A C 1
ATOM 1051 O O . HIS A 1 129 ? -7.865 -8.356 -4.873 1.00 93.31 129 HIS A O 1
ATOM 1057 N N . GLU A 1 130 ? -7.003 -6.302 -5.170 1.00 94.06 130 GLU A N 1
ATOM 1058 C CA . GLU A 1 130 ? -7.940 -5.892 -6.223 1.00 94.06 130 GLU A CA 1
ATOM 1059 C C . GLU A 1 130 ? -7.314 -5.901 -7.628 1.00 94.06 130 GLU A C 1
ATOM 1061 O O . GLU A 1 130 ? -8.011 -5.650 -8.618 1.00 94.06 130 GLU A O 1
ATOM 1066 N N . GLY A 1 131 ? -6.018 -6.229 -7.733 1.00 94.31 131 GLY A N 1
ATOM 1067 C CA . GLY A 1 131 ? -5.277 -6.276 -8.997 1.00 94.31 131 GLY A CA 1
ATOM 1068 C C . GLY A 1 131 ? -5.185 -4.905 -9.667 1.00 94.31 131 GLY A C 1
ATOM 1069 O O . GLY A 1 131 ? -5.377 -4.794 -10.879 1.00 94.31 131 GLY A O 1
ATOM 1070 N N . VAL A 1 132 ? -4.974 -3.858 -8.867 1.00 96.88 132 VAL A N 1
ATOM 1071 C CA . VAL A 1 132 ? -4.952 -2.459 -9.312 1.00 96.88 132 VAL A CA 1
ATOM 1072 C C . VAL A 1 132 ? -3.508 -1.999 -9.456 1.00 96.88 132 VAL A C 1
ATOM 1074 O O . VAL A 1 132 ? -2.716 -2.176 -8.539 1.00 96.88 132 VAL A O 1
ATOM 1077 N N . PHE A 1 133 ? -3.180 -1.384 -10.591 1.00 98.19 133 PHE A N 1
ATOM 1078 C CA . PHE A 1 133 ? -1.877 -0.759 -10.808 1.00 98.19 133 PHE A CA 1
ATOM 1079 C C . PHE A 1 133 ? -1.819 0.617 -10.142 1.00 98.19 133 PHE A C 1
ATOM 1081 O O . PHE A 1 133 ? -2.742 1.421 -10.313 1.00 98.19 133 PHE A O 1
ATOM 1088 N N . ILE A 1 134 ? -0.735 0.919 -9.431 1.00 98.38 134 ILE A N 1
ATOM 1089 C CA . ILE A 1 134 ? -0.522 2.230 -8.815 1.00 98.38 134 ILE A CA 1
ATOM 1090 C C . ILE A 1 134 ? 0.230 3.127 -9.807 1.00 98.38 134 ILE A C 1
ATOM 1092 O O . ILE A 1 134 ? 1.449 3.061 -9.944 1.00 98.38 134 ILE A O 1
ATOM 1096 N N . LEU A 1 135 ? -0.499 4.011 -10.495 1.00 98.00 135 LEU A N 1
ATOM 1097 C CA . LEU A 1 135 ? 0.104 5.006 -11.378 1.00 98.00 135 LEU A CA 1
ATOM 1098 C C . LEU A 1 135 ? 0.617 6.189 -10.554 1.00 98.00 135 LEU A C 1
ATOM 1100 O O . LEU A 1 135 ? -0.155 7.039 -10.102 1.00 98.00 135 LEU A O 1
ATOM 1104 N N . LEU A 1 136 ? 1.935 6.243 -10.389 1.00 97.25 136 LEU A N 1
ATOM 1105 C CA . LEU A 1 136 ? 2.620 7.338 -9.719 1.00 97.25 136 LEU A CA 1
ATOM 1106 C C . LEU A 1 136 ? 2.657 8.565 -10.621 1.00 97.25 136 LEU A C 1
ATOM 1108 O O . LEU A 1 136 ? 3.071 8.498 -11.781 1.00 97.25 136 LEU A O 1
ATOM 1112 N N . VAL A 1 137 ? 2.263 9.706 -10.072 1.00 94.31 137 VAL A N 1
ATOM 1113 C CA . VAL A 1 137 ? 2.323 10.993 -10.766 1.00 94.31 137 VAL A CA 1
ATOM 1114 C C . VAL A 1 137 ? 3.128 11.996 -9.964 1.00 94.31 137 VAL A C 1
ATOM 1116 O O . VAL A 1 137 ? 3.158 11.954 -8.736 1.00 94.31 137 VAL A O 1
ATOM 1119 N N . ASP A 1 138 ? 3.788 12.895 -10.680 1.00 87.75 138 ASP A N 1
ATOM 1120 C CA . ASP A 1 138 ? 4.307 14.139 -10.133 1.00 87.75 138 ASP A CA 1
ATOM 1121 C C . ASP A 1 138 ? 3.277 15.265 -10.358 1.00 87.75 138 ASP A C 1
ATOM 1123 O O . ASP A 1 138 ? 2.132 15.034 -10.756 1.00 87.75 138 ASP A O 1
ATOM 1127 N N . GLU A 1 139 ? 3.681 16.514 -10.133 1.00 80.69 139 GLU A N 1
ATOM 1128 C CA . GLU A 1 139 ? 2.822 17.682 -10.366 1.00 80.69 139 GLU A CA 1
ATOM 1129 C C . GLU A 1 139 ? 2.618 18.011 -11.864 1.00 80.69 139 GLU A C 1
ATOM 1131 O O . GLU A 1 139 ? 1.931 18.978 -12.205 1.00 80.69 139 GLU A O 1
ATOM 1136 N N . ASN A 1 140 ? 3.210 17.246 -12.791 1.00 84.75 140 ASN A N 1
ATOM 1137 C CA . ASN A 1 140 ? 3.140 17.519 -14.222 1.00 84.75 140 ASN A CA 1
ATOM 1138 C C . ASN A 1 140 ? 1.956 16.806 -14.891 1.00 84.75 140 ASN A C 1
ATOM 1140 O O . ASN A 1 140 ? 2.065 15.710 -15.447 1.00 84.75 140 ASN A O 1
ATOM 1144 N N . VAL A 1 141 ? 0.828 17.514 -14.964 1.00 90.69 141 VAL A N 1
ATOM 1145 C CA . VAL A 1 141 ? -0.394 17.028 -15.625 1.00 90.69 141 VAL A CA 1
ATOM 1146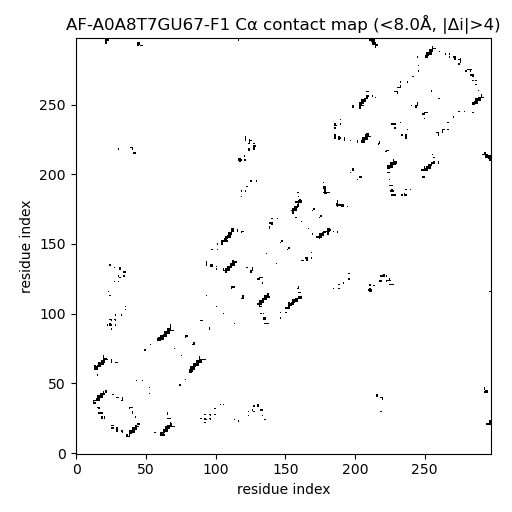 C C . VAL A 1 141 ? -0.195 16.630 -17.097 1.00 90.69 141 VAL A C 1
ATOM 1148 O O . VAL A 1 141 ? -0.901 15.754 -17.584 1.00 90.69 141 VAL A O 1
ATOM 1151 N N . SER A 1 142 ? 0.770 17.216 -17.820 1.00 92.56 142 SER A N 1
ATOM 1152 C CA . SER A 1 142 ? 0.951 16.935 -19.257 1.00 92.56 142 SER A CA 1
ATOM 1153 C C . SER A 1 142 ? 1.453 15.510 -19.512 1.00 92.56 142 SER A C 1
ATOM 1155 O O . SER A 1 142 ? 1.034 14.868 -20.475 1.00 92.56 142 SER A O 1
ATOM 1157 N N . ALA A 1 143 ? 2.333 15.000 -18.644 1.00 89.56 143 ALA A N 1
ATOM 1158 C CA . ALA A 1 143 ? 2.836 13.631 -18.749 1.00 89.56 143 ALA A CA 1
ATOM 1159 C C . ALA A 1 143 ? 1.720 12.616 -18.460 1.00 89.56 143 ALA A C 1
ATOM 1161 O O . ALA A 1 143 ? 1.528 11.663 -19.218 1.00 89.56 143 ALA A O 1
ATOM 1162 N N . LEU A 1 144 ? 0.929 12.879 -17.415 1.00 95.00 144 LEU A N 1
ATOM 1163 C CA . LEU A 1 144 ? -0.251 12.089 -17.074 1.00 95.00 144 LEU A CA 1
ATOM 1164 C C . LEU A 1 144 ? -1.280 12.078 -18.214 1.00 95.00 144 LEU A C 1
ATOM 1166 O O . LEU A 1 144 ? -1.787 11.016 -18.572 1.00 95.00 144 LEU A O 1
ATOM 1170 N N . GLN A 1 145 ? -1.544 13.245 -18.812 1.00 96.12 145 GLN A N 1
ATOM 1171 C CA . GLN A 1 145 ? -2.443 13.388 -19.957 1.00 96.12 145 GLN A CA 1
ATOM 1172 C C . GLN A 1 145 ? -2.020 12.503 -21.119 1.00 96.12 145 GLN A C 1
ATOM 1174 O O . GLN A 1 145 ? -2.805 11.699 -21.616 1.00 96.12 145 GLN A O 1
ATOM 1179 N N . GLN A 1 146 ? -0.752 12.605 -21.512 1.00 95.25 146 GLN A N 1
ATOM 1180 C CA . GLN A 1 146 ? -0.219 11.805 -22.603 1.00 95.25 146 GLN A CA 1
ATOM 1181 C C . GLN A 1 146 ? -0.363 10.299 -22.334 1.00 95.25 146 GLN A C 1
ATOM 1183 O O . GLN A 1 146 ? -0.695 9.548 -23.253 1.00 95.25 146 GLN A O 1
ATOM 1188 N N . LEU A 1 147 ? -0.124 9.855 -21.097 1.00 95.81 147 LEU A N 1
ATOM 1189 C CA . LEU A 1 147 ? -0.230 8.446 -20.716 1.00 95.81 147 LEU A CA 1
ATOM 1190 C C . LEU A 1 147 ? -1.667 7.935 -20.775 1.00 95.81 147 LEU A C 1
ATOM 1192 O O . LEU A 1 147 ? -1.925 6.969 -21.492 1.00 95.81 147 LEU A O 1
ATOM 1196 N N . LEU A 1 148 ? -2.589 8.584 -20.062 1.00 97.12 148 LEU A N 1
ATOM 1197 C CA . LEU A 1 148 ? -3.976 8.124 -19.953 1.00 97.12 148 LEU A CA 1
ATOM 1198 C C . LEU A 1 148 ? -4.771 8.319 -21.251 1.00 97.12 148 LEU A C 1
ATOM 1200 O O . LEU A 1 148 ? -5.713 7.573 -21.504 1.00 97.12 148 LEU A O 1
ATOM 1204 N N . ASP A 1 149 ? -4.392 9.277 -22.102 1.00 97.38 149 ASP A N 1
ATOM 1205 C CA . ASP A 1 149 ? -4.989 9.422 -23.434 1.00 97.38 149 ASP A CA 1
ATOM 1206 C C . ASP A 1 149 ? -4.513 8.327 -24.399 1.00 97.38 149 ASP A C 1
ATOM 1208 O O . ASP A 1 149 ? -5.283 7.875 -25.248 1.00 97.38 149 ASP A O 1
ATOM 1212 N N . SER A 1 150 ? -3.251 7.901 -24.281 1.00 97.62 150 SER A N 1
ATOM 1213 C CA . SER A 1 150 ? -2.665 6.885 -25.167 1.00 97.62 150 SER A CA 1
ATOM 1214 C C . SER A 1 150 ? -3.038 5.462 -24.757 1.00 97.62 150 SER A C 1
ATOM 1216 O O . SER A 1 150 ? -3.208 4.600 -25.618 1.00 97.62 150 SER A O 1
ATOM 1218 N N . TYR A 1 151 ? -3.156 5.216 -23.452 1.00 97.12 151 TYR A N 1
ATOM 1219 C CA . TYR A 1 151 ? -3.391 3.896 -22.872 1.00 97.12 151 TYR A CA 1
ATOM 1220 C C . TYR A 1 151 ? -4.513 3.976 -21.827 1.00 97.12 151 TYR A C 1
ATOM 1222 O O . TYR A 1 151 ? -4.242 3.838 -20.642 1.00 97.12 151 TYR A O 1
ATOM 1230 N N . PRO A 1 152 ? -5.767 4.249 -22.220 1.00 97.38 152 PRO A N 1
ATOM 1231 C CA . PRO A 1 152 ? -6.849 4.450 -21.259 1.00 97.38 152 PRO A CA 1
ATOM 1232 C C . PRO A 1 152 ? -7.177 3.154 -20.490 1.00 97.38 152 PRO A C 1
ATOM 1234 O O . PRO A 1 152 ? -7.389 2.118 -21.129 1.00 97.38 152 PRO A O 1
ATOM 1237 N N . PRO A 1 153 ? -7.270 3.189 -19.145 1.00 97.94 153 PRO A N 1
ATOM 1238 C CA . PRO A 1 153 ? -7.713 2.044 -18.356 1.00 97.94 153 PRO A CA 1
ATOM 1239 C C . PRO A 1 153 ? -9.243 1.892 -18.394 1.00 97.94 153 PRO A C 1
ATOM 1241 O O . PRO A 1 153 ? -9.968 2.818 -18.758 1.00 97.94 153 PRO A O 1
ATOM 1244 N N . GLU A 1 154 ? -9.741 0.719 -18.002 1.00 98.06 154 GLU A N 1
ATOM 1245 C CA . GLU A 1 154 ? -11.180 0.439 -17.873 1.00 98.06 154 GLU A CA 1
ATOM 1246 C C . GLU A 1 154 ? -11.748 1.022 -16.568 1.00 98.06 154 GLU A C 1
ATOM 1248 O O . GLU A 1 154 ? -12.853 1.561 -16.558 1.00 98.06 154 GLU A O 1
ATOM 1253 N N . GLU A 1 155 ? -10.978 0.946 -15.480 1.00 98.50 155 GLU A N 1
ATOM 1254 C CA . GLU A 1 155 ? -11.305 1.508 -14.169 1.00 98.50 155 GLU A CA 1
ATOM 1255 C C . GLU A 1 155 ? -10.190 2.456 -13.721 1.00 98.50 155 GLU A C 1
ATOM 1257 O O . GLU A 1 155 ? -9.011 2.089 -13.711 1.00 98.50 155 GLU A O 1
ATOM 1262 N N . LEU A 1 156 ? -10.572 3.672 -13.331 1.00 98.62 156 LEU A N 1
ATOM 1263 C CA . LEU A 1 156 ? -9.650 4.724 -12.924 1.00 98.62 156 LEU A CA 1
ATOM 1264 C C . LEU A 1 156 ? -10.066 5.283 -11.567 1.00 98.62 156 LEU A C 1
ATOM 1266 O O . LEU A 1 156 ? -11.180 5.782 -11.409 1.00 98.62 156 LEU A O 1
ATOM 1270 N N . TYR A 1 157 ? -9.147 5.235 -10.612 1.00 98.50 157 TYR A N 1
ATOM 1271 C CA . TYR A 1 157 ? -9.311 5.750 -9.261 1.00 98.50 157 TYR A CA 1
ATOM 1272 C C . TYR A 1 157 ? -8.313 6.879 -8.995 1.00 98.50 157 TYR A C 1
ATOM 1274 O O . TYR A 1 157 ? -7.230 6.910 -9.581 1.00 98.50 157 TYR A O 1
ATOM 1282 N N . VAL A 1 158 ? -8.651 7.785 -8.080 1.00 97.62 158 VAL A N 1
ATOM 1283 C CA . VAL A 1 158 ? -7.736 8.813 -7.560 1.00 97.62 158 VAL A CA 1
ATOM 1284 C C . VAL A 1 158 ? -7.688 8.705 -6.046 1.00 97.62 158 VAL A C 1
ATOM 1286 O O . VAL A 1 158 ? -8.741 8.635 -5.407 1.00 97.62 158 VAL A O 1
ATOM 1289 N N . PHE A 1 159 ? -6.481 8.704 -5.482 1.0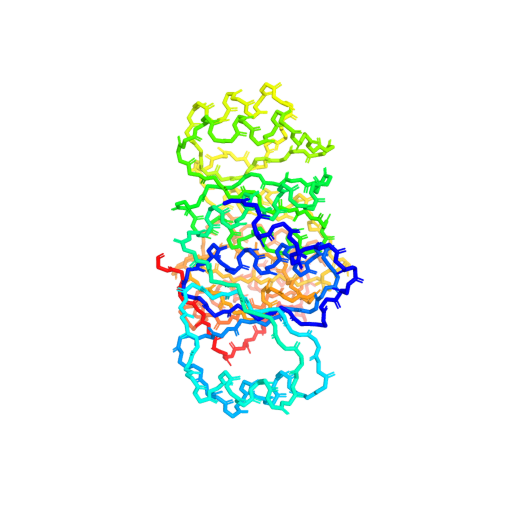0 97.75 159 PHE A N 1
ATOM 1290 C CA . PHE A 1 159 ? -6.278 8.624 -4.041 1.00 97.75 159 PHE A CA 1
ATOM 1291 C C . PHE A 1 159 ? -5.182 9.580 -3.562 1.00 97.75 159 PHE A C 1
ATOM 1293 O O . PHE A 1 159 ? -4.094 9.640 -4.138 1.00 97.75 159 PHE A O 1
ATOM 1300 N N . GLY A 1 160 ? -5.469 10.282 -2.465 1.00 95.56 160 GLY A N 1
ATOM 1301 C CA . GLY A 1 160 ? -4.541 11.194 -1.805 1.00 95.56 160 GLY A CA 1
ATOM 1302 C C . GLY A 1 160 ? -4.417 12.582 -2.455 1.00 95.56 160 GLY A C 1
ATOM 1303 O O . GLY A 1 160 ? -5.174 12.921 -3.371 1.00 95.56 160 GLY A O 1
ATOM 1304 N N . PRO A 1 161 ? -3.483 13.412 -1.953 1.00 95.62 161 PRO A N 1
ATOM 1305 C CA . PRO A 1 161 ? -3.336 14.801 -2.372 1.00 95.62 161 PRO A CA 1
ATOM 1306 C C . PRO A 1 161 ? -2.876 14.936 -3.827 1.00 95.62 161 PRO A C 1
ATOM 1308 O O . PRO A 1 161 ? -1.934 14.279 -4.265 1.00 95.62 161 PRO A O 1
ATOM 1311 N N . MET A 1 162 ? -3.509 15.844 -4.568 1.00 93.69 162 MET A N 1
ATOM 1312 C CA . MET A 1 162 ? -3.233 16.110 -5.986 1.00 93.69 162 MET A CA 1
ATOM 1313 C C . MET A 1 162 ? -3.357 17.604 -6.278 1.00 93.69 162 MET A C 1
ATOM 1315 O O . MET A 1 162 ? -4.213 18.271 -5.692 1.00 93.69 162 MET A O 1
ATOM 1319 N N . SER A 1 163 ? -2.597 18.140 -7.235 1.00 93.06 163 SER A N 1
ATOM 1320 C CA . SER A 1 163 ? -2.864 19.496 -7.726 1.00 93.06 163 SER A CA 1
ATOM 1321 C C . SER A 1 163 ? -4.222 19.594 -8.417 1.00 93.06 163 SER A C 1
ATOM 1323 O O . SER A 1 163 ? -4.717 18.645 -9.027 1.00 93.06 163 SER A O 1
ATOM 1325 N N . THR A 1 164 ? -4.819 20.787 -8.374 1.00 92.75 164 THR A N 1
ATOM 1326 C CA . THR A 1 164 ? -6.125 21.068 -8.990 1.00 92.75 164 THR A CA 1
ATOM 1327 C C . THR A 1 164 ? -6.171 20.676 -10.467 1.00 92.75 164 THR A C 1
ATOM 1329 O O . THR A 1 164 ? -7.152 20.096 -10.912 1.00 92.75 164 THR A O 1
ATOM 1332 N N . GLN A 1 165 ? -5.089 20.915 -11.215 1.00 94.44 165 GLN A N 1
ATOM 1333 C CA . GLN A 1 165 ? -5.011 20.571 -12.639 1.00 94.44 165 GLN A CA 1
ATOM 1334 C C . GLN A 1 165 ? -5.093 19.056 -12.874 1.00 94.44 165 GLN A C 1
ATOM 1336 O O . GLN A 1 165 ? -5.785 18.607 -13.787 1.00 94.44 165 GLN A O 1
ATOM 1341 N N . VAL A 1 166 ? -4.415 18.264 -12.037 1.00 94.94 166 VAL A N 1
ATOM 1342 C CA . VAL A 1 166 ? -4.476 16.798 -12.089 1.00 94.94 166 VAL A CA 1
ATOM 1343 C C . VAL A 1 166 ? -5.878 16.311 -11.718 1.00 94.94 166 VAL A C 1
ATOM 1345 O O . VAL A 1 166 ? -6.440 15.487 -12.437 1.00 94.94 166 VAL A O 1
ATOM 1348 N N . GLN A 1 167 ? -6.483 16.867 -10.662 1.00 94.50 167 GLN A N 1
ATOM 1349 C CA . GLN A 1 167 ? -7.847 16.519 -10.245 1.00 94.50 167 GLN A CA 1
ATOM 1350 C C . GLN A 1 167 ? -8.881 16.805 -11.342 1.00 94.50 167 GLN A C 1
ATOM 1352 O O . GLN A 1 167 ? -9.702 15.945 -11.657 1.00 94.50 167 GLN A O 1
ATOM 1357 N N . GLU A 1 168 ? -8.827 17.988 -11.960 1.00 95.25 168 GLU A N 1
ATOM 1358 C CA . GLU A 1 168 ? -9.730 18.378 -13.048 1.00 95.25 168 GLU A CA 1
ATOM 1359 C C . GLU A 1 168 ? -9.600 17.446 -14.256 1.00 95.25 168 GLU A C 1
ATOM 1361 O O . GLU A 1 168 ? -10.609 17.023 -14.824 1.00 95.25 168 GLU A O 1
ATOM 1366 N N . TYR A 1 169 ? -8.370 17.090 -14.637 1.00 96.94 169 TYR A N 1
ATOM 1367 C CA . TYR A 1 169 ? -8.139 16.158 -15.737 1.00 96.94 169 TYR A CA 1
ATOM 1368 C C . TYR A 1 169 ? -8.676 14.754 -15.426 1.00 96.94 169 TYR A C 1
ATOM 1370 O O . TYR A 1 169 ? -9.396 14.173 -16.240 1.00 96.94 169 TYR A O 1
ATOM 1378 N N . LEU A 1 170 ? -8.387 14.217 -14.239 1.00 96.94 170 LEU A N 1
ATOM 1379 C CA . LEU A 1 170 ? -8.864 12.894 -13.833 1.00 96.94 170 LEU A CA 1
ATOM 1380 C C . LEU A 1 170 ? -10.397 12.853 -13.728 1.00 96.94 170 LEU A C 1
ATOM 1382 O O . LEU A 1 170 ? -11.018 11.887 -14.172 1.00 96.94 170 LEU A O 1
ATOM 1386 N N . ALA A 1 171 ? -11.029 13.930 -13.255 1.00 96.94 171 ALA A N 1
ATOM 1387 C CA . ALA A 1 171 ? -12.484 14.060 -13.246 1.00 96.94 171 ALA A CA 1
ATOM 1388 C C . ALA A 1 171 ? -13.082 14.033 -14.666 1.00 96.94 171 ALA A C 1
ATOM 1390 O O . ALA A 1 171 ? -14.093 13.369 -14.894 1.00 96.94 171 ALA A O 1
ATOM 1391 N N . GLN A 1 172 ? -12.443 14.682 -15.649 1.00 97.44 172 GLN A N 1
ATOM 1392 C CA . GLN A 1 172 ? -12.863 14.612 -17.060 1.00 97.44 172 GLN A CA 1
ATOM 1393 C C . GLN A 1 172 ? -12.754 13.196 -17.642 1.0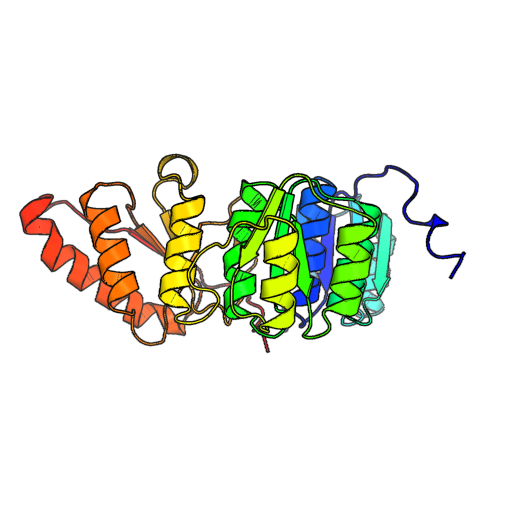0 97.44 172 GLN A C 1
ATOM 1395 O O . GLN A 1 172 ? -13.509 12.845 -18.549 1.00 97.44 172 GLN A O 1
ATOM 1400 N N . LYS A 1 173 ? -11.841 12.372 -17.116 1.00 97.69 173 LYS A N 1
ATOM 1401 C CA . LYS A 1 173 ? -11.717 10.947 -17.454 1.00 97.69 173 LYS A CA 1
ATOM 1402 C C . LYS A 1 173 ? -12.695 10.045 -16.704 1.00 97.69 173 LYS A C 1
ATOM 1404 O O . LYS A 1 173 ? -12.687 8.841 -16.933 1.00 97.69 173 LYS A O 1
ATOM 1409 N N . GLY A 1 174 ? -13.552 10.610 -15.853 1.00 97.38 174 GLY A N 1
ATOM 1410 C CA . GLY A 1 174 ? -14.507 9.848 -15.054 1.00 97.38 174 GLY A CA 1
ATOM 1411 C C . GLY A 1 174 ? -13.852 9.067 -13.917 1.00 97.38 174 GLY A C 1
ATOM 1412 O O . GLY A 1 174 ? -14.411 8.062 -13.487 1.00 97.38 174 GLY A O 1
ATOM 1413 N N . ALA A 1 175 ? -12.677 9.501 -13.447 1.00 98.00 175 ALA A N 1
ATOM 1414 C CA . ALA A 1 175 ? -11.996 8.843 -12.343 1.00 98.00 175 ALA A CA 1
ATOM 1415 C C . ALA A 1 175 ? -12.840 8.889 -11.060 1.00 98.00 175 ALA A C 1
ATOM 1417 O O . ALA A 1 175 ? -13.378 9.936 -10.688 1.00 98.00 175 ALA A O 1
ATOM 1418 N N . GLN A 1 176 ? -12.925 7.761 -10.361 1.00 97.94 176 GLN A N 1
ATOM 1419 C CA . GLN A 1 176 ? -13.574 7.678 -9.062 1.00 97.94 176 GLN A CA 1
ATOM 1420 C C . GLN A 1 176 ? -12.616 8.138 -7.961 1.00 97.94 176 GLN A C 1
ATOM 1422 O O . GLN A 1 176 ? -11.525 7.598 -7.788 1.00 97.94 176 GLN A O 1
ATOM 1427 N N . VAL A 1 177 ? -13.048 9.114 -7.172 1.00 97.62 177 VAL A N 1
ATOM 1428 C CA . VAL A 1 177 ? -12.296 9.582 -6.005 1.00 97.62 177 VAL A CA 1
ATOM 1429 C C . VAL A 1 177 ? -12.505 8.628 -4.828 1.00 97.62 177 VAL A C 1
ATOM 1431 O O . VAL A 1 177 ? -13.643 8.282 -4.501 1.00 97.62 177 VAL A O 1
ATOM 1434 N N . ILE A 1 178 ? -11.409 8.232 -4.178 1.00 97.19 178 ILE A N 1
ATOM 1435 C CA . ILE A 1 178 ? -11.411 7.509 -2.904 1.00 97.19 178 ILE A CA 1
ATOM 1436 C C . ILE A 1 178 ? -10.958 8.486 -1.812 1.00 97.19 178 ILE A C 1
ATOM 1438 O O . ILE A 1 178 ? -9.813 8.933 -1.814 1.00 97.19 178 ILE A O 1
ATOM 1442 N N . GLY A 1 179 ? -11.854 8.813 -0.879 1.00 95.00 179 GLY A N 1
ATOM 1443 C CA . GLY A 1 179 ? -11.584 9.769 0.202 1.00 95.00 179 GLY A CA 1
ATOM 1444 C C . GLY A 1 179 ? -11.875 11.227 -0.172 1.00 95.00 179 GLY A C 1
ATOM 1445 O O . GLY A 1 179 ? -12.766 11.512 -0.970 1.00 95.00 179 GLY A O 1
ATOM 1446 N N . THR A 1 180 ? -11.146 12.143 0.455 1.00 93.56 180 THR A N 1
ATOM 1447 C CA . THR A 1 180 ? -11.254 13.604 0.373 1.00 93.56 180 THR A CA 1
ATOM 1448 C C . THR A 1 180 ? -10.069 14.256 -0.349 1.00 93.56 180 THR A C 1
ATOM 1450 O O . THR A 1 180 ? -9.979 15.479 -0.377 1.00 93.56 180 THR A O 1
ATOM 1453 N N . LEU A 1 181 ? -9.193 13.469 -0.989 1.00 91.62 181 LEU A N 1
ATOM 1454 C CA . LEU A 1 181 ? -8.044 13.946 -1.779 1.00 91.62 181 LEU A CA 1
ATOM 1455 C C . LEU A 1 181 ? -7.044 14.775 -0.965 1.00 91.62 181 LEU A C 1
ATOM 1457 O O . LEU A 1 181 ? -6.545 15.810 -1.415 1.00 91.62 181 LEU A O 1
ATOM 1461 N N . GLY A 1 182 ? -6.715 14.296 0.231 1.00 89.06 182 GLY A N 1
ATOM 1462 C CA . GLY A 1 182 ? -5.618 14.837 1.014 1.00 89.06 182 GLY A CA 1
ATOM 1463 C C . GLY A 1 182 ? -5.990 15.865 2.077 1.00 89.06 182 GLY A C 1
ATOM 1464 O O . GLY A 1 182 ? -5.082 16.412 2.704 1.00 89.06 182 GLY A O 1
ATOM 1465 N N . GLU A 1 183 ? -7.280 16.140 2.306 1.00 91.44 183 GLU A N 1
ATOM 1466 C CA . GLU A 1 183 ? -7.694 17.042 3.394 1.00 91.44 183 GLU A CA 1
ATOM 1467 C C . GLU A 1 183 ? -7.347 16.459 4.774 1.00 91.44 183 GLU A C 1
ATOM 1469 O O . GLU A 1 183 ? -6.935 17.189 5.675 1.00 91.44 183 GLU A O 1
ATOM 1474 N N . ASP A 1 184 ? -7.483 15.138 4.935 1.00 94.38 184 ASP A N 1
ATOM 1475 C CA . ASP A 1 184 ? -7.115 14.409 6.148 1.00 94.38 184 ASP A CA 1
ATOM 1476 C C . ASP A 1 184 ? -6.677 12.980 5.795 1.00 94.38 184 ASP A C 1
ATOM 1478 O O . ASP A 1 184 ? -7.486 12.133 5.411 1.00 94.38 184 ASP A O 1
ATOM 1482 N N . ARG A 1 185 ? -5.385 12.691 5.992 1.00 94.69 185 ARG A N 1
ATOM 1483 C CA . ARG A 1 185 ? -4.790 11.382 5.678 1.00 94.69 185 ARG A CA 1
ATOM 1484 C C . ARG A 1 185 ? -5.446 10.210 6.398 1.00 94.69 185 ARG A C 1
ATOM 1486 O O . ARG A 1 185 ? -5.450 9.098 5.876 1.00 94.69 185 ARG A O 1
ATOM 1493 N N . TYR A 1 186 ? -5.983 10.424 7.598 1.00 96.81 186 TYR A N 1
ATOM 1494 C CA . TYR A 1 186 ? -6.632 9.365 8.362 1.00 96.81 186 TYR A CA 1
ATOM 1495 C C . TYR A 1 186 ? -8.037 9.092 7.831 1.00 96.81 186 TYR A C 1
ATOM 1497 O O . TYR A 1 186 ? -8.450 7.936 7.782 1.00 96.81 186 TYR A O 1
ATOM 1505 N N . GLN A 1 187 ? -8.760 10.128 7.402 1.00 96.94 187 GLN A N 1
ATOM 1506 C CA . GLN A 1 187 ? -10.070 9.957 6.770 1.00 96.94 187 GLN A CA 1
ATOM 1507 C C . GLN A 1 187 ? -9.941 9.302 5.395 1.00 96.94 187 GLN A C 1
ATOM 1509 O O . GLN A 1 187 ? -10.689 8.370 5.106 1.00 96.94 187 GLN A O 1
ATOM 1514 N N . ASP A 1 188 ? -8.951 9.706 4.600 1.00 97.25 188 ASP A N 1
ATOM 1515 C CA . ASP A 1 188 ? -8.641 9.075 3.315 1.00 97.25 188 ASP A CA 1
ATOM 1516 C C . ASP A 1 188 ? -8.269 7.611 3.490 1.00 97.25 188 ASP A C 1
ATOM 1518 O O . ASP A 1 188 ? -8.809 6.741 2.808 1.00 97.25 188 ASP A O 1
ATOM 1522 N N . ASN A 1 189 ? -7.404 7.309 4.457 1.00 98.00 189 ASN A N 1
ATOM 1523 C CA . ASN A 1 189 ? -7.048 5.933 4.754 1.00 98.00 189 ASN A CA 1
ATOM 1524 C C . ASN A 1 189 ? -8.251 5.098 5.228 1.00 98.00 189 ASN A C 1
ATOM 1526 O O . ASN A 1 189 ? -8.377 3.955 4.798 1.00 98.00 189 ASN A O 1
ATOM 1530 N N . ILE A 1 190 ? -9.164 5.649 6.039 1.00 98.31 190 ILE A N 1
ATOM 1531 C CA . ILE A 1 190 ? -10.419 4.964 6.398 1.00 98.31 190 ILE A CA 1
ATOM 1532 C C . ILE A 1 190 ? -11.294 4.747 5.159 1.00 98.31 190 ILE A C 1
ATOM 1534 O O . ILE A 1 190 ? -11.854 3.665 5.007 1.00 98.31 190 ILE A O 1
ATOM 1538 N N . ALA A 1 191 ? -11.409 5.739 4.274 1.00 98.31 191 ALA A N 1
ATOM 1539 C CA . ALA A 1 191 ? -12.206 5.626 3.057 1.00 98.31 191 ALA A CA 1
ATOM 1540 C C . ALA A 1 191 ? -11.656 4.539 2.126 1.00 98.31 191 ALA A C 1
ATOM 1542 O O . ALA A 1 191 ? -12.422 3.714 1.636 1.00 98.31 191 ALA A O 1
ATOM 1543 N N . LEU A 1 192 ? -10.334 4.491 1.937 1.00 98.31 192 LEU A N 1
ATOM 1544 C CA . LEU A 1 192 ? -9.670 3.427 1.193 1.00 98.31 192 LEU A CA 1
ATOM 1545 C C . LEU A 1 192 ? -9.855 2.074 1.880 1.00 98.31 192 LEU A C 1
ATOM 1547 O O . LEU A 1 192 ? -10.219 1.113 1.215 1.00 98.31 192 LEU A O 1
ATOM 1551 N N . PHE A 1 193 ? -9.659 1.990 3.198 1.00 97.75 193 PHE A N 1
ATOM 1552 C CA . PHE A 1 193 ? -9.903 0.768 3.962 1.00 97.75 193 PHE A CA 1
ATOM 1553 C C . PHE A 1 193 ? -11.329 0.262 3.721 1.00 97.75 193 PHE A C 1
ATOM 1555 O O . PHE A 1 193 ? -11.514 -0.876 3.310 1.00 97.75 193 PHE A O 1
ATOM 1562 N N . ASP A 1 194 ? -12.338 1.115 3.883 1.00 97.50 194 ASP A N 1
ATOM 1563 C CA . ASP A 1 194 ? -13.744 0.749 3.686 1.00 97.50 194 ASP A CA 1
ATOM 1564 C C . ASP A 1 194 ? -14.093 0.395 2.246 1.00 97.50 194 ASP A C 1
ATOM 1566 O O . ASP A 1 194 ? -15.034 -0.366 2.017 1.00 97.50 194 ASP A O 1
ATOM 1570 N N . PHE A 1 195 ? -13.326 0.905 1.286 1.00 96.88 195 PHE A N 1
ATOM 1571 C CA . PHE A 1 195 ? -13.534 0.635 -0.125 1.00 96.88 195 PHE A CA 1
ATOM 1572 C C . PHE A 1 195 ? -13.309 -0.841 -0.488 1.00 96.88 195 PHE A C 1
ATOM 1574 O O . PHE A 1 195 ? -14.069 -1.384 -1.287 1.00 96.88 195 PHE A O 1
ATOM 1581 N N . TYR A 1 196 ? -12.306 -1.505 0.105 1.00 96.12 196 TYR A N 1
ATOM 1582 C CA . TYR A 1 196 ? -11.960 -2.901 -0.227 1.00 96.12 196 TYR A CA 1
ATOM 1583 C C . TYR A 1 196 ? -11.967 -3.868 0.966 1.00 96.12 196 TYR A C 1
ATOM 1585 O O . TYR A 1 196 ? -11.795 -5.078 0.780 1.00 96.12 196 TYR A O 1
ATOM 1593 N N . TYR A 1 197 ? -12.146 -3.382 2.199 1.00 96.44 197 TYR A N 1
ATOM 1594 C CA . TYR A 1 197 ? -12.106 -4.239 3.377 1.00 96.44 197 TYR A CA 1
ATOM 1595 C C . TYR A 1 197 ? -13.236 -5.267 3.373 1.00 96.44 197 TYR A C 1
ATOM 1597 O O . TYR A 1 197 ? -14.423 -4.941 3.368 1.00 96.44 197 TYR A O 1
ATOM 1605 N N . ASN A 1 198 ? -12.847 -6.536 3.468 1.00 95.50 198 ASN A N 1
ATOM 1606 C CA . ASN A 1 198 ? -13.750 -7.649 3.685 1.00 95.50 198 ASN A CA 1
ATOM 1607 C C . ASN A 1 198 ? -13.267 -8.462 4.904 1.00 95.50 198 ASN A C 1
ATOM 1609 O O . ASN A 1 198 ? -12.191 -9.064 4.833 1.00 95.50 198 ASN A O 1
ATOM 1613 N N . PRO A 1 199 ? -14.036 -8.512 6.011 1.00 95.44 199 PRO A N 1
ATOM 1614 C CA . PRO A 1 199 ? -13.608 -9.177 7.241 1.00 95.44 199 PRO A CA 1
ATOM 1615 C C . PRO A 1 199 ? -13.185 -10.636 7.047 1.00 95.44 199 PRO A C 1
ATOM 1617 O O . PRO A 1 199 ? -12.180 -11.068 7.608 1.00 95.44 199 PRO A O 1
ATOM 1620 N N . GLU A 1 200 ? -13.923 -11.394 6.234 1.00 94.94 200 GLU A N 1
ATOM 1621 C CA . GLU A 1 200 ? -13.653 -12.813 5.996 1.00 94.94 200 GLU A CA 1
ATOM 1622 C C . GLU A 1 200 ? -12.360 -13.006 5.200 1.00 94.94 200 GLU A C 1
ATOM 1624 O O . GLU A 1 200 ? -11.530 -13.837 5.569 1.00 94.94 200 GLU A O 1
ATOM 1629 N N . ARG A 1 201 ? -12.141 -12.182 4.165 1.00 94.00 201 ARG A N 1
ATOM 1630 C CA . ARG A 1 201 ? -10.910 -12.199 3.357 1.00 94.00 201 ARG A CA 1
ATOM 1631 C C . ARG A 1 201 ? -9.669 -11.941 4.211 1.00 94.00 201 ARG A C 1
ATOM 1633 O O . ARG A 1 201 ? -8.646 -12.595 4.025 1.00 94.00 201 ARG A O 1
ATOM 1640 N N . PHE A 1 202 ? -9.762 -11.002 5.149 1.00 93.81 202 PHE A N 1
ATOM 1641 C CA . PHE A 1 202 ? -8.629 -10.554 5.960 1.00 93.81 202 PHE A CA 1
ATOM 1642 C C . PHE A 1 202 ? -8.548 -11.223 7.332 1.00 93.81 202 PHE A C 1
ATOM 1644 O O . PHE A 1 202 ? -7.824 -10.752 8.208 1.00 93.81 202 PHE A O 1
ATOM 1651 N N . ASN A 1 203 ? -9.271 -12.328 7.542 1.00 94.31 203 ASN A N 1
ATOM 1652 C CA . ASN A 1 203 ? -9.307 -13.056 8.813 1.00 94.31 203 ASN A CA 1
ATOM 1653 C C . ASN A 1 203 ? -9.624 -12.155 10.021 1.00 94.31 203 ASN A C 1
ATOM 1655 O O . ASN A 1 203 ? -9.154 -12.410 11.131 1.00 94.31 203 ASN A O 1
ATOM 1659 N N . TYR A 1 204 ? -10.437 -11.117 9.813 1.00 96.44 204 TYR A N 1
ATOM 1660 C CA . TYR A 1 204 ? -10.803 -10.122 10.819 1.00 96.44 204 TYR A CA 1
ATOM 1661 C C . TYR A 1 204 ? -9.585 -9.395 11.416 1.00 96.44 204 TYR A C 1
ATOM 1663 O O . TYR A 1 204 ? -9.575 -9.082 12.609 1.00 96.44 204 TYR A O 1
ATOM 1671 N N . MET A 1 205 ? -8.546 -9.160 10.614 1.00 95.81 205 MET A N 1
ATOM 1672 C CA . MET A 1 205 ? -7.311 -8.493 11.019 1.00 95.81 205 MET A CA 1
ATOM 1673 C C . MET A 1 205 ? -7.015 -7.288 10.124 1.00 95.81 205 MET A C 1
ATOM 1675 O O . MET A 1 205 ? -7.340 -7.273 8.939 1.00 95.81 205 MET A O 1
ATOM 1679 N N . ALA A 1 206 ? -6.332 -6.303 10.698 1.00 96.38 206 ALA A N 1
ATOM 1680 C CA . ALA A 1 206 ? -5.764 -5.165 9.985 1.00 96.38 206 ALA A CA 1
ATOM 1681 C C . ALA A 1 206 ? -4.323 -4.927 10.449 1.00 96.38 206 ALA A C 1
ATOM 1683 O O . ALA A 1 206 ? -3.958 -5.277 11.576 1.00 96.38 206 ALA A O 1
ATOM 1684 N N . LEU A 1 207 ? -3.508 -4.328 9.590 1.00 95.50 207 LEU A N 1
ATOM 1685 C CA . LEU A 1 207 ? -2.203 -3.793 9.954 1.00 95.50 207 LEU A CA 1
ATOM 1686 C C . LEU A 1 207 ? -2.383 -2.351 10.433 1.00 95.50 207 LEU A C 1
ATOM 1688 O O . LEU A 1 207 ? -3.088 -1.564 9.812 1.00 95.50 207 LEU A O 1
ATOM 1692 N N . VAL A 1 208 ? -1.726 -2.004 11.531 1.00 94.75 208 VAL A N 1
ATOM 1693 C CA . VAL A 1 208 ? -1.636 -0.630 12.016 1.00 94.75 208 VAL A CA 1
ATOM 1694 C C . VAL A 1 208 ? -0.207 -0.130 11.810 1.00 94.75 208 VAL A C 1
ATOM 1696 O O . VAL A 1 208 ? 0.738 -0.755 12.293 1.00 94.75 208 VAL A O 1
ATOM 1699 N N . ALA A 1 209 ? -0.060 0.976 11.081 1.00 93.62 209 ALA A N 1
ATOM 1700 C CA . ALA A 1 209 ? 1.231 1.517 10.641 1.00 93.62 209 ALA A CA 1
ATOM 1701 C C . ALA A 1 209 ? 1.219 3.053 10.624 1.00 93.62 209 ALA A C 1
ATOM 1703 O O . ALA A 1 209 ? 0.152 3.659 10.565 1.00 93.62 209 ALA A O 1
ATOM 1704 N N . SER A 1 210 ? 2.388 3.692 10.645 1.00 91.81 210 SER A N 1
ATOM 1705 C CA . SER A 1 210 ? 2.518 5.144 10.460 1.00 91.81 210 SER A CA 1
ATOM 1706 C C . SER A 1 210 ? 2.599 5.544 8.995 1.00 91.81 210 SER A C 1
ATOM 1708 O O . SER A 1 210 ? 2.400 6.712 8.673 1.00 91.81 210 SER A O 1
ATOM 1710 N N . GLY A 1 211 ? 2.864 4.586 8.105 1.00 88.75 211 GLY A N 1
ATOM 1711 C CA . GLY A 1 211 ? 3.090 4.839 6.682 1.00 88.75 211 GLY A CA 1
ATOM 1712 C C . GLY A 1 211 ? 4.487 5.380 6.369 1.00 88.75 211 GLY A C 1
ATOM 1713 O O . GLY A 1 211 ? 4.788 5.574 5.202 1.00 88.75 211 GLY A O 1
ATOM 1714 N N . GLU A 1 212 ? 5.331 5.595 7.384 1.00 87.19 212 GLU A N 1
ATOM 1715 C CA . GLU A 1 212 ? 6.732 6.020 7.222 1.00 87.19 212 GLU A CA 1
ATOM 1716 C C . GLU A 1 212 ? 7.692 4.837 7.070 1.00 87.19 212 GLU A C 1
ATOM 1718 O O . GLU A 1 212 ? 8.842 4.999 6.676 1.00 87.19 212 GLU A O 1
ATOM 1723 N N . GLU A 1 213 ? 7.246 3.639 7.442 1.00 86.19 213 GLU A N 1
ATOM 1724 C CA . GLU A 1 213 ? 8.031 2.421 7.341 1.00 86.19 213 GLU A CA 1
ATOM 1725 C C . GLU A 1 213 ? 7.283 1.401 6.484 1.00 86.19 213 GLU A C 1
ATOM 1727 O O . GLU A 1 213 ? 6.061 1.261 6.574 1.00 86.19 213 GLU A O 1
ATOM 1732 N N . VAL A 1 214 ? 8.028 0.657 5.670 1.00 85.50 214 VAL A N 1
ATOM 1733 C CA . VAL A 1 214 ? 7.506 -0.475 4.911 1.00 85.50 214 VAL A CA 1
ATOM 1734 C C . VAL A 1 214 ? 8.215 -1.749 5.327 1.00 85.50 214 VAL A C 1
ATOM 1736 O O . VAL A 1 214 ? 9.440 -1.848 5.274 1.00 85.50 214 VAL A O 1
ATOM 1739 N N . GLU A 1 215 ? 7.433 -2.754 5.701 1.00 82.69 215 GLU A N 1
ATOM 1740 C CA . GLU A 1 215 ? 7.912 -4.092 6.036 1.00 82.69 215 GLU A CA 1
ATOM 1741 C C . GLU A 1 215 ? 7.503 -5.101 4.956 1.00 82.69 215 GLU A C 1
ATOM 1743 O O . GLU A 1 215 ? 6.484 -4.939 4.288 1.00 82.69 215 GLU A O 1
ATOM 1748 N N . GLU A 1 216 ? 8.293 -6.164 4.784 1.00 79.75 216 GLU A N 1
ATOM 1749 C CA . GLU A 1 216 ? 8.100 -7.181 3.737 1.00 79.75 216 GLU A CA 1
ATOM 1750 C C . GLU A 1 216 ? 6.667 -7.725 3.675 1.00 79.75 216 GLU A C 1
ATOM 1752 O O . GLU A 1 216 ? 6.117 -7.865 2.587 1.00 79.75 216 GLU A O 1
ATOM 1757 N N . SER A 1 217 ? 6.004 -7.963 4.814 1.00 79.75 217 SER A N 1
ATOM 1758 C CA . SER A 1 217 ? 4.632 -8.492 4.816 1.00 79.75 217 SER A CA 1
ATOM 1759 C C . SER A 1 217 ? 3.604 -7.557 4.173 1.00 79.75 217 SER A C 1
ATOM 1761 O O . SER A 1 217 ? 2.583 -8.049 3.692 1.00 79.75 217 SER A O 1
ATOM 1763 N N . MET A 1 218 ? 3.884 -6.252 4.085 1.00 86.06 218 MET A N 1
ATOM 1764 C CA . MET A 1 218 ? 2.995 -5.257 3.473 1.00 86.06 218 MET A CA 1
ATOM 1765 C C . MET A 1 218 ? 2.898 -5.394 1.952 1.00 86.06 218 MET A C 1
ATOM 1767 O O . MET A 1 218 ? 1.894 -4.987 1.372 1.00 86.06 218 MET A O 1
ATOM 1771 N N . VAL A 1 219 ? 3.910 -5.986 1.312 1.00 82.88 219 VAL A N 1
ATOM 1772 C CA . VAL A 1 219 ? 4.008 -6.132 -0.153 1.00 82.88 219 VAL A CA 1
ATOM 1773 C C . VAL A 1 219 ? 3.892 -7.587 -0.621 1.00 82.88 219 VAL A C 1
ATOM 1775 O O . VAL A 1 219 ? 4.272 -7.933 -1.735 1.00 82.88 219 VAL A O 1
ATOM 1778 N N . THR A 1 220 ? 3.373 -8.469 0.237 1.00 78.25 220 THR A N 1
ATOM 1779 C CA . THR A 1 220 ? 3.146 -9.890 -0.086 1.00 78.25 220 THR A CA 1
ATOM 1780 C C . THR A 1 220 ? 1.661 -10.192 -0.261 1.00 78.25 220 THR A C 1
ATOM 1782 O O . THR A 1 220 ? 0.808 -9.448 0.210 1.00 78.25 220 THR A O 1
ATOM 1785 N N . ASN A 1 221 ? 1.320 -11.354 -0.826 1.00 65.19 221 ASN A N 1
ATOM 1786 C CA . ASN A 1 221 ? -0.077 -11.804 -0.954 1.00 65.19 221 ASN A CA 1
ATOM 1787 C C . ASN A 1 221 ? -0.825 -11.936 0.392 1.00 65.19 221 ASN A C 1
ATOM 1789 O O . ASN A 1 221 ? -2.049 -12.013 0.412 1.00 65.19 221 ASN A O 1
ATOM 1793 N N . ALA A 1 222 ? -0.107 -11.963 1.521 1.00 73.38 222 ALA A N 1
ATOM 1794 C CA . ALA A 1 222 ? -0.684 -11.954 2.867 1.00 73.38 222 ALA A CA 1
ATOM 1795 C C . ALA A 1 222 ? -0.927 -10.533 3.419 1.00 73.38 222 ALA A C 1
ATOM 1797 O O . ALA A 1 222 ? -1.251 -10.395 4.599 1.00 73.38 222 ALA A O 1
ATOM 1798 N N . SER A 1 223 ? -0.744 -9.493 2.596 1.00 86.44 223 SER A N 1
ATOM 1799 C CA . SER A 1 223 ? -0.831 -8.093 3.007 1.00 86.44 223 SER A CA 1
ATOM 1800 C C . SER A 1 223 ? -2.183 -7.792 3.648 1.00 86.44 223 SER A C 1
ATOM 1802 O O . SER A 1 223 ? -3.241 -8.046 3.065 1.00 86.44 223 SER A O 1
ATOM 1804 N N . LEU A 1 224 ? -2.133 -7.296 4.884 1.00 94.44 224 LEU A N 1
ATOM 1805 C CA . LEU A 1 224 ? -3.308 -6.896 5.643 1.00 94.44 224 LEU A CA 1
ATOM 1806 C C . LEU A 1 224 ? -3.695 -5.459 5.286 1.00 94.44 224 LEU A C 1
ATOM 1808 O O . LEU A 1 224 ? -2.816 -4.632 5.043 1.00 94.44 224 LEU A O 1
ATOM 1812 N N . PRO A 1 225 ? -4.993 -5.130 5.330 1.00 95.44 225 PRO A N 1
ATOM 1813 C CA . PRO A 1 225 ? -5.460 -3.777 5.102 1.00 95.44 225 PRO A CA 1
ATOM 1814 C C . PRO A 1 225 ? -4.893 -2.842 6.170 1.00 95.44 225 P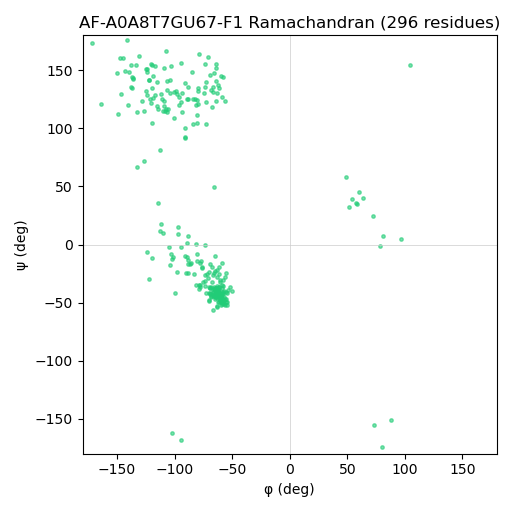RO A C 1
ATOM 1816 O O . PRO A 1 225 ? -4.829 -3.204 7.348 1.00 95.44 225 PRO A O 1
ATOM 1819 N N . ILE A 1 226 ? -4.453 -1.656 5.753 1.00 96.19 226 ILE A N 1
ATOM 1820 C CA . ILE A 1 226 ? -3.688 -0.738 6.603 1.00 96.19 226 ILE A CA 1
ATOM 1821 C C . ILE A 1 226 ? -4.607 0.323 7.205 1.00 96.19 226 ILE A C 1
ATOM 1823 O O . ILE A 1 226 ? -5.320 1.010 6.476 1.00 96.19 226 ILE A O 1
ATOM 1827 N N . LEU A 1 227 ? -4.522 0.496 8.523 1.00 96.94 227 LEU A N 1
ATOM 1828 C CA . LEU A 1 227 ? -5.049 1.643 9.257 1.00 96.94 227 LEU A CA 1
ATOM 1829 C C . LEU A 1 227 ? -3.888 2.508 9.758 1.00 96.94 227 LEU A C 1
ATOM 1831 O O . LEU A 1 227 ? -3.049 2.050 10.539 1.00 96.94 227 LEU A O 1
ATOM 1835 N N . LEU A 1 228 ? -3.845 3.760 9.312 1.00 96.06 228 LEU A N 1
ATOM 1836 C CA . LEU A 1 228 ? -2.793 4.703 9.668 1.00 96.06 228 LEU A CA 1
ATOM 1837 C C . LEU A 1 228 ? -2.940 5.191 11.112 1.00 96.06 228 LEU A C 1
ATOM 1839 O O . LEU A 1 228 ? -4.022 5.583 11.540 1.00 96.06 228 LEU A O 1
ATOM 1843 N N . VAL A 1 229 ? -1.837 5.236 11.854 1.00 95.06 229 VAL A N 1
ATOM 1844 C CA . VAL A 1 229 ? -1.761 5.825 13.200 1.00 95.06 229 VAL A CA 1
ATOM 1845 C C . VAL A 1 22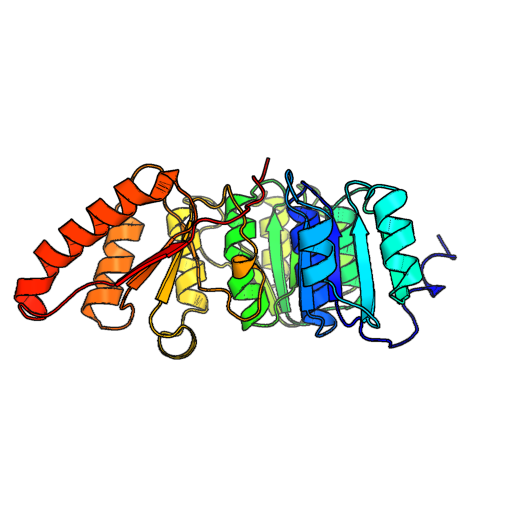9 ? -0.485 6.645 13.360 1.00 95.06 229 VAL A C 1
ATOM 1847 O O . VAL A 1 229 ? 0.515 6.375 12.707 1.00 95.06 229 VAL A O 1
ATOM 1850 N N . GLY A 1 230 ? -0.497 7.629 14.256 1.00 90.81 230 GLY A N 1
ATOM 1851 C CA . GLY A 1 230 ? 0.713 8.352 14.653 1.00 90.81 230 GLY A CA 1
ATOM 1852 C C . GLY A 1 230 ? 1.243 7.895 16.012 1.00 90.81 230 GLY A C 1
ATOM 1853 O O . GLY A 1 230 ? 0.825 6.873 16.562 1.00 90.81 230 GLY A O 1
ATOM 1854 N N . ASP A 1 231 ? 2.095 8.732 16.610 1.00 90.00 231 ASP A N 1
ATOM 1855 C CA . ASP A 1 231 ? 2.572 8.580 17.998 1.00 90.00 231 ASP A CA 1
ATOM 1856 C C . ASP A 1 231 ? 1.427 8.486 19.019 1.00 90.00 231 ASP A C 1
ATOM 1858 O O . ASP A 1 231 ? 1.569 7.915 20.102 1.00 90.00 231 ASP A O 1
ATOM 1862 N N . LEU A 1 232 ? 0.269 9.040 18.656 1.00 93.44 232 LEU A N 1
ATOM 1863 C CA . LEU A 1 232 ? -1.013 8.827 19.304 1.00 93.44 232 LEU A CA 1
ATOM 1864 C C . LEU A 1 232 ? -1.994 8.281 18.268 1.00 93.44 232 LEU A C 1
ATOM 1866 O O . LEU A 1 232 ? -2.015 8.738 17.126 1.00 93.44 232 LEU A O 1
ATOM 1870 N N . VAL A 1 233 ? -2.841 7.336 18.683 1.00 97.06 233 VAL A N 1
ATOM 1871 C CA . VAL A 1 233 ? -3.922 6.837 17.825 1.00 97.06 233 VAL A CA 1
ATOM 1872 C C . VAL A 1 233 ? -4.940 7.966 17.616 1.00 97.06 233 VAL A C 1
ATOM 1874 O O . VAL A 1 233 ? -5.538 8.414 18.602 1.00 97.06 233 VAL A O 1
ATOM 1877 N N . PRO A 1 234 ? -5.167 8.428 16.371 1.00 97.19 234 PRO A N 1
ATOM 1878 C CA . PRO A 1 234 ? -6.162 9.456 16.090 1.00 97.19 234 PRO A CA 1
ATOM 1879 C C . PRO A 1 234 ? -7.557 8.996 16.511 1.00 97.19 234 PRO A C 1
ATOM 1881 O O . PRO A 1 234 ? -7.905 7.824 16.358 1.00 97.19 234 PRO A O 1
ATOM 1884 N N . SER A 1 235 ? -8.386 9.917 17.002 1.00 97.50 235 SER A N 1
ATOM 1885 C CA . SER A 1 235 ? -9.745 9.590 17.454 1.00 97.50 235 SER A CA 1
ATOM 1886 C C . SER A 1 235 ? -10.582 8.937 16.354 1.00 97.50 235 SER A C 1
ATOM 1888 O O . SER A 1 235 ? -11.270 7.962 16.626 1.00 97.50 235 SER A O 1
ATOM 1890 N N . VAL A 1 236 ? -10.476 9.410 15.109 1.00 97.50 236 VAL A N 1
ATOM 1891 C CA . VAL A 1 236 ? -11.205 8.842 13.961 1.00 97.50 236 VAL A CA 1
ATOM 1892 C C . VAL A 1 236 ? -10.829 7.379 13.698 1.00 97.50 236 VAL A C 1
ATOM 1894 O O . VAL A 1 236 ? -11.705 6.552 13.455 1.00 97.50 236 VAL A O 1
ATOM 1897 N N . ILE A 1 237 ? -9.550 7.026 13.849 1.00 98.12 237 ILE A N 1
ATOM 1898 C CA . ILE A 1 237 ? -9.054 5.651 13.696 1.00 98.12 237 ILE A CA 1
ATOM 1899 C C . ILE A 1 237 ? -9.483 4.789 14.887 1.00 98.12 237 ILE A C 1
ATOM 1901 O O . ILE A 1 237 ? -9.922 3.654 14.706 1.00 98.12 237 ILE A O 1
ATOM 1905 N N . TYR A 1 238 ? -9.413 5.334 16.106 1.00 98.44 238 TYR A N 1
ATOM 1906 C CA . TYR A 1 238 ? -9.898 4.659 17.311 1.00 98.44 238 TYR A CA 1
ATOM 1907 C C . TYR A 1 238 ? -11.382 4.293 17.196 1.00 98.44 238 TYR A C 1
ATOM 1909 O O . TYR A 1 238 ? -11.752 3.140 17.415 1.00 98.44 238 TYR A O 1
ATOM 1917 N N . GLU A 1 239 ? -12.227 5.258 16.826 1.00 98.44 239 GLU A N 1
ATOM 1918 C CA . GLU A 1 239 ? -13.665 5.038 16.657 1.00 98.44 239 GLU A CA 1
ATOM 1919 C C . GLU A 1 239 ? -13.937 4.017 15.548 1.00 98.44 239 GLU A C 1
ATOM 1921 O O . GLU A 1 239 ? -14.740 3.105 15.744 1.00 98.44 239 GLU A O 1
ATOM 1926 N N . LYS A 1 240 ? -13.188 4.076 14.438 1.00 98.31 240 LYS A N 1
ATOM 1927 C CA . LYS A 1 240 ? -13.281 3.081 13.367 1.00 98.31 240 LYS A CA 1
ATOM 1928 C C . LYS A 1 240 ? -12.987 1.660 13.856 1.00 98.31 240 LYS A C 1
ATOM 1930 O O . LYS A 1 240 ? -13.775 0.745 13.608 1.00 98.31 240 LYS A O 1
ATOM 1935 N N . ILE A 1 241 ? -11.869 1.468 14.557 1.00 98.44 241 ILE A N 1
ATOM 1936 C CA . ILE A 1 241 ? -11.473 0.167 15.118 1.00 98.44 241 ILE A CA 1
ATOM 1937 C C . ILE A 1 241 ? -12.516 -0.316 16.127 1.00 98.44 241 ILE A C 1
ATOM 1939 O O . ILE A 1 241 ? -12.883 -1.491 16.114 1.00 98.44 241 ILE A O 1
ATOM 1943 N N . LYS A 1 242 ? -13.034 0.585 16.967 1.00 98.56 242 LYS A N 1
ATOM 1944 C CA . LYS A 1 242 ? -14.079 0.277 17.946 1.00 98.56 242 LYS A CA 1
ATOM 1945 C C . LYS A 1 242 ? -15.367 -0.201 17.304 1.00 98.56 242 LYS A C 1
ATOM 1947 O O . LYS A 1 242 ? -15.918 -1.211 17.745 1.00 98.56 242 LYS A O 1
ATOM 1952 N N . ASP A 1 243 ? -15.814 0.463 16.250 1.00 98.38 243 ASP A N 1
ATOM 1953 C CA . ASP A 1 243 ? -17.023 0.075 15.535 1.00 98.38 243 ASP A CA 1
ATOM 1954 C C . ASP A 1 243 ? -16.879 -1.289 14.858 1.00 98.38 243 ASP A C 1
ATOM 1956 O O . ASP A 1 243 ? -17.787 -2.118 14.958 1.00 98.38 243 ASP A O 1
ATOM 1960 N N . LEU A 1 244 ? -15.735 -1.560 14.222 1.00 98.38 244 LEU A N 1
ATOM 1961 C CA . LEU A 1 244 ? -15.460 -2.870 13.625 1.00 98.38 244 LEU A CA 1
ATOM 1962 C C . LEU A 1 244 ? -15.363 -3.973 14.689 1.00 98.38 244 LEU A C 1
ATOM 1964 O O . LEU A 1 244 ? -15.949 -5.043 14.530 1.00 98.38 244 LEU A O 1
ATOM 1968 N N . ALA A 1 245 ? -14.676 -3.706 15.802 1.00 97.81 245 ALA A N 1
ATOM 1969 C CA . ALA A 1 245 ? -14.541 -4.648 16.909 1.00 97.81 245 ALA A CA 1
ATOM 1970 C C . ALA A 1 245 ? -15.893 -4.996 17.539 1.00 97.81 245 ALA A C 1
ATOM 1972 O O . ALA A 1 245 ? -16.194 -6.167 17.772 1.00 97.81 245 ALA A O 1
ATOM 1973 N N . LYS A 1 246 ? -16.746 -3.987 17.741 1.00 97.81 246 LYS A N 1
ATOM 1974 C CA . LYS A 1 246 ? -18.103 -4.160 18.266 1.00 97.81 246 LYS A CA 1
ATOM 1975 C C . LYS A 1 246 ? -18.992 -4.998 17.346 1.00 97.81 246 LYS A C 1
ATOM 1977 O O . LYS A 1 246 ? -19.820 -5.756 17.844 1.00 97.81 246 LYS A O 1
ATOM 1982 N N . LYS A 1 247 ? -18.827 -4.876 16.025 1.00 97.31 247 LYS A N 1
ATOM 1983 C CA . LYS A 1 247 ? -19.549 -5.687 15.027 1.00 97.31 247 LYS A CA 1
ATOM 1984 C C . LYS A 1 247 ? -18.990 -7.106 14.880 1.00 97.31 247 LYS A C 1
ATOM 1986 O O . LYS A 1 247 ? -19.660 -7.961 14.316 1.00 97.31 247 LYS A O 1
ATOM 1991 N N . GLY A 1 248 ? -17.791 -7.367 15.404 1.00 96.56 248 GLY A N 1
ATOM 1992 C CA . GLY A 1 248 ? -17.063 -8.618 15.186 1.00 96.56 248 GLY A CA 1
ATOM 1993 C C . GLY A 1 248 ? -16.317 -8.673 13.848 1.00 96.56 248 GLY A C 1
ATOM 1994 O O . GLY A 1 248 ? -15.736 -9.709 13.527 1.00 96.56 248 GLY A O 1
ATOM 1995 N N . ASP A 1 249 ? -16.289 -7.558 13.115 1.00 97.62 249 ASP A N 1
ATOM 1996 C CA . ASP A 1 249 ? -15.659 -7.405 11.801 1.00 97.62 249 ASP A CA 1
ATOM 1997 C C . ASP A 1 249 ? -14.142 -7.193 11.898 1.00 97.62 249 ASP A C 1
ATOM 1999 O O . ASP A 1 249 ? -13.437 -7.329 10.903 1.00 97.62 249 ASP A O 1
ATOM 2003 N N . LEU A 1 250 ? -13.622 -6.892 13.091 1.00 97.56 250 LEU A N 1
ATOM 2004 C CA . LEU A 1 250 ? -12.191 -6.812 13.384 1.00 97.56 250 LEU A CA 1
ATOM 2005 C C . LEU A 1 250 ? -11.919 -7.409 14.768 1.00 97.56 250 LEU A C 1
ATOM 2007 O O . LEU A 1 250 ? -12.448 -6.947 15.774 1.00 97.56 250 LEU A O 1
ATOM 2011 N N . LYS A 1 251 ? -11.093 -8.449 14.834 1.00 97.06 251 LYS A N 1
ATOM 2012 C CA . LYS A 1 251 ? -10.779 -9.182 16.070 1.00 97.06 251 LYS A CA 1
ATOM 2013 C C . LYS A 1 251 ? -9.412 -8.832 16.628 1.00 97.06 251 LYS A C 1
ATOM 2015 O O . LYS A 1 251 ? -9.159 -9.100 17.799 1.00 97.06 251 LYS A O 1
ATOM 2020 N N . GLY A 1 252 ? -8.541 -8.237 15.825 1.00 96.81 252 GLY A N 1
ATOM 2021 C CA . GLY A 1 252 ? -7.243 -7.782 16.280 1.00 96.81 252 GLY A CA 1
ATOM 2022 C C . GLY A 1 252 ? -6.505 -6.968 15.238 1.00 96.81 252 GLY A C 1
ATOM 2023 O O . GLY A 1 252 ? -6.928 -6.844 14.089 1.00 96.81 252 GLY A O 1
ATOM 2024 N N . VAL A 1 253 ? -5.374 -6.423 15.665 1.00 96.44 253 VAL A N 1
ATOM 2025 C CA . VAL A 1 253 ? -4.455 -5.696 14.793 1.00 96.44 253 VAL A CA 1
ATOM 2026 C C . VAL A 1 253 ? -3.062 -6.291 14.858 1.00 96.44 253 VAL A C 1
ATOM 2028 O O . VAL A 1 253 ? -2.642 -6.863 15.868 1.00 96.44 253 VAL A O 1
ATOM 2031 N N . TYR A 1 254 ? -2.354 -6.151 13.753 1.00 94.62 254 TYR A N 1
ATOM 2032 C CA . TYR A 1 254 ? -0.948 -6.465 13.626 1.00 94.62 254 TYR A CA 1
ATOM 2033 C C . TYR A 1 254 ? -0.136 -5.165 13.624 1.00 94.62 254 TYR A C 1
ATOM 2035 O O . TYR A 1 254 ? -0.577 -4.165 13.062 1.00 94.62 254 TYR A O 1
ATOM 2043 N N . ILE A 1 255 ? 1.029 -5.175 14.268 1.00 92.31 255 ILE A N 1
ATOM 2044 C CA . ILE A 1 255 ? 1.976 -4.058 14.307 1.00 92.31 255 ILE A CA 1
ATOM 2045 C C . ILE A 1 255 ? 3.403 -4.564 14.090 1.00 92.31 255 ILE A C 1
ATOM 2047 O O . ILE A 1 255 ? 3.782 -5.624 14.600 1.00 92.31 255 ILE A O 1
ATOM 2051 N N . PHE A 1 256 ? 4.202 -3.782 13.365 1.00 88.69 256 PHE A N 1
ATOM 2052 C CA . PHE A 1 256 ? 5.635 -4.042 13.181 1.00 88.69 256 PHE A CA 1
ATOM 2053 C C . PHE A 1 256 ? 6.520 -2.877 13.649 1.00 88.69 256 PHE A C 1
ATOM 2055 O O . PHE A 1 256 ? 7.633 -3.094 14.131 1.00 88.69 256 PHE A O 1
ATOM 2062 N N . GLU A 1 257 ? 6.014 -1.645 13.574 1.00 89.62 257 GLU A N 1
ATOM 2063 C CA . GLU A 1 257 ? 6.759 -0.452 13.969 1.00 89.62 257 GLU A CA 1
ATOM 2064 C C . GLU A 1 257 ? 6.885 -0.359 15.491 1.00 89.62 257 GLU A C 1
ATOM 2066 O O . GLU A 1 257 ? 5.899 -0.285 16.235 1.00 89.62 257 GLU A O 1
ATOM 2071 N N . ARG A 1 258 ? 8.125 -0.302 15.981 1.00 88.69 258 ARG A N 1
ATOM 2072 C CA . ARG A 1 258 ? 8.393 -0.272 17.425 1.00 88.69 258 ARG A CA 1
ATOM 2073 C C . ARG A 1 258 ? 7.787 0.960 18.106 1.00 88.69 258 ARG A C 1
ATOM 2075 O O . ARG A 1 258 ? 7.308 0.849 19.235 1.00 88.69 258 ARG A O 1
ATOM 2082 N N . LYS A 1 259 ? 7.797 2.118 17.437 1.00 91.50 259 LYS A N 1
ATOM 2083 C CA . LYS A 1 259 ? 7.234 3.371 17.972 1.00 91.50 259 LYS A CA 1
ATOM 2084 C C . LYS A 1 259 ? 5.727 3.269 18.243 1.00 91.50 259 LYS A C 1
ATOM 2086 O O . LYS A 1 259 ? 5.227 3.915 19.159 1.00 91.50 259 LYS A O 1
ATOM 2091 N N . LEU A 1 260 ? 5.026 2.376 17.538 1.00 93.81 260 LEU A N 1
ATOM 2092 C CA . LEU A 1 260 ? 3.577 2.215 17.643 1.00 93.81 260 LEU A CA 1
ATOM 2093 C C . LEU A 1 260 ? 3.126 1.223 18.723 1.00 93.81 260 LEU A C 1
ATOM 2095 O O . LEU A 1 260 ? 1.942 1.189 19.060 1.00 93.81 260 LEU A O 1
ATOM 2099 N N . VAL A 1 261 ? 4.034 0.441 19.324 1.00 93.81 261 VAL A N 1
ATOM 2100 C CA . VAL A 1 261 ? 3.652 -0.582 20.320 1.00 93.81 261 VAL A CA 1
ATOM 2101 C C . VAL A 1 261 ? 2.879 0.026 21.490 1.00 93.81 261 VAL A C 1
ATOM 2103 O O . VAL A 1 261 ? 1.795 -0.447 21.830 1.00 93.81 261 VAL A O 1
ATOM 2106 N N . THR A 1 262 ? 3.414 1.082 22.106 1.00 95.25 262 THR A N 1
ATOM 2107 C CA . THR A 1 262 ? 2.787 1.738 23.262 1.00 95.25 262 THR A CA 1
ATOM 2108 C C . THR A 1 262 ? 1.426 2.363 22.929 1.00 95.25 262 THR A C 1
ATOM 2110 O O . THR A 1 262 ? 0.461 2.039 23.630 1.00 95.25 262 THR A O 1
ATOM 2113 N N . PRO A 1 263 ? 1.280 3.224 21.897 1.00 96.31 263 PRO A N 1
ATOM 2114 C CA . PRO A 1 263 ? -0.017 3.825 21.588 1.00 96.31 263 PRO A CA 1
ATOM 2115 C C . PRO A 1 263 ? -1.077 2.785 21.203 1.00 96.31 263 PRO A C 1
ATOM 2117 O O . PRO A 1 263 ? -2.204 2.862 21.697 1.00 96.31 263 PRO A O 1
ATOM 2120 N N . VAL A 1 264 ? -0.724 1.762 20.417 1.00 96.56 264 VAL A N 1
ATOM 2121 C CA . VAL A 1 264 ? -1.666 0.702 20.014 1.00 96.56 264 VAL A CA 1
ATOM 2122 C C . VAL A 1 264 ? -2.054 -0.186 21.200 1.00 96.56 264 VAL A C 1
ATOM 2124 O O . VAL A 1 264 ? -3.219 -0.558 21.346 1.00 96.56 264 VAL A O 1
ATOM 2127 N N . TYR A 1 265 ? -1.122 -0.480 22.109 1.00 96.88 265 TYR A N 1
ATOM 2128 C CA . TYR A 1 265 ? -1.429 -1.212 23.338 1.00 96.88 265 TYR A CA 1
ATOM 2129 C C . TYR A 1 265 ? -2.361 -0.426 24.275 1.00 96.88 265 TYR A C 1
ATOM 2131 O O . TYR A 1 265 ? -3.280 -1.002 24.864 1.00 96.88 265 TYR A O 1
ATOM 2139 N N . ASN A 1 266 ? -2.171 0.891 24.389 1.00 97.19 266 ASN A N 1
ATOM 2140 C CA . ASN A 1 266 ? -3.064 1.755 25.164 1.00 97.19 266 ASN A CA 1
ATOM 2141 C C . ASN A 1 266 ? -4.465 1.817 24.543 1.00 97.19 266 ASN A C 1
ATOM 2143 O O . ASN A 1 266 ? -5.452 1.672 25.265 1.00 97.19 266 ASN A O 1
ATOM 2147 N N . MET A 1 267 ? -4.557 1.945 23.214 1.00 97.62 267 MET A N 1
ATOM 2148 C CA . MET A 1 267 ? -5.823 1.818 22.488 1.00 97.62 267 MET A CA 1
ATOM 2149 C C . MET A 1 267 ? -6.502 0.484 22.802 1.00 97.62 267 MET A C 1
ATOM 2151 O O . MET A 1 267 ? -7.675 0.478 23.161 1.00 97.62 267 MET A O 1
ATOM 2155 N N . LYS A 1 268 ? -5.775 -0.637 22.706 1.00 97.56 268 LYS A N 1
ATOM 2156 C CA . LYS A 1 268 ? -6.309 -1.973 22.998 1.00 97.56 268 LYS A CA 1
ATOM 2157 C C . LYS A 1 268 ? -6.917 -2.044 24.401 1.00 97.56 268 LYS A C 1
ATOM 2159 O O . LYS A 1 268 ? -8.002 -2.593 24.562 1.00 97.56 268 LYS A O 1
ATOM 2164 N N . LYS A 1 269 ? -6.219 -1.536 25.422 1.00 98.00 269 LYS A N 1
ATOM 2165 C CA . LYS A 1 269 ? -6.732 -1.535 26.802 1.00 98.00 269 LYS A CA 1
ATOM 2166 C C . LYS A 1 269 ? -8.038 -0.761 26.912 1.00 98.00 269 LYS A C 1
ATOM 2168 O O . LYS A 1 269 ? -9.012 -1.303 27.419 1.00 98.00 269 LYS A O 1
ATOM 2173 N N . LYS A 1 270 ? -8.058 0.457 26.370 1.00 98.00 270 LYS A N 1
ATOM 2174 C CA . LYS A 1 270 ? -9.243 1.316 26.363 1.00 98.00 270 LYS A CA 1
ATOM 2175 C C . LYS A 1 270 ? -10.421 0.653 25.635 1.00 98.00 270 LYS A C 1
ATOM 2177 O O . LYS A 1 270 ? -11.535 0.647 26.140 1.00 98.00 270 LYS A O 1
ATOM 2182 N N . LEU A 1 271 ? -10.152 0.021 24.494 1.00 97.75 271 LEU A N 1
ATOM 2183 C CA . LEU A 1 271 ? -11.134 -0.732 23.717 1.00 97.75 271 LEU A CA 1
ATOM 2184 C C . LEU A 1 271 ? -11.754 -1.877 24.533 1.00 97.75 271 LEU A C 1
ATOM 2186 O O . LEU A 1 271 ? -12.967 -2.054 24.538 1.00 97.75 271 LEU A O 1
ATOM 2190 N N . GLU A 1 272 ? -10.930 -2.655 25.237 1.00 97.69 272 GLU A N 1
ATOM 2191 C CA . GLU A 1 272 ? -11.399 -3.740 26.106 1.00 97.69 272 GLU A CA 1
ATOM 2192 C C . GLU A 1 272 ? -12.187 -3.235 27.313 1.00 97.69 272 GLU A C 1
ATOM 2194 O O . GLU A 1 272 ? -13.203 -3.832 27.657 1.00 97.69 272 GLU A O 1
ATOM 2199 N N . GLU A 1 273 ? -11.770 -2.131 27.927 1.00 97.50 273 GLU A N 1
ATOM 2200 C CA . GLU A 1 273 ? -12.519 -1.488 29.011 1.00 97.50 273 GLU A CA 1
ATOM 2201 C C . GLU A 1 273 ? -13.907 -1.017 28.543 1.00 97.50 273 GLU A C 1
ATOM 2203 O O . GLU A 1 273 ? -14.895 -1.227 29.245 1.00 97.50 273 GLU A O 1
ATOM 2208 N N . GLU A 1 274 ? -14.002 -0.435 27.343 1.00 97.88 274 GLU A N 1
ATOM 2209 C CA . GLU A 1 274 ? -15.259 0.082 26.788 1.00 97.88 274 GLU A CA 1
ATOM 2210 C C . GLU A 1 274 ? -16.182 -1.015 26.230 1.00 97.88 274 GLU A C 1
ATOM 2212 O O . GLU A 1 274 ? -17.405 -0.890 26.319 1.00 97.88 274 GLU A O 1
ATOM 2217 N N . LEU A 1 275 ? -15.630 -2.087 25.646 1.00 97.75 275 LEU A N 1
ATOM 2218 C CA . LEU A 1 275 ? -16.421 -3.100 24.940 1.00 97.75 275 LEU A CA 1
ATOM 2219 C C . LEU A 1 275 ? -16.737 -4.353 25.766 1.00 97.75 275 LEU A C 1
ATOM 2221 O O . LEU A 1 275 ? -17.753 -4.985 25.483 1.00 97.75 275 LEU A O 1
ATOM 2225 N N . ARG A 1 276 ? -15.966 -4.714 26.805 1.00 96.56 276 ARG A N 1
ATOM 2226 C CA . ARG A 1 276 ? -16.291 -5.877 27.666 1.00 96.56 276 ARG A CA 1
ATOM 2227 C C . ARG A 1 276 ? -17.692 -5.818 28.292 1.00 96.56 276 ARG A C 1
ATOM 2229 O O . ARG A 1 276 ? -18.378 -6.838 28.238 1.00 96.56 276 ARG A O 1
ATOM 2236 N N . PRO A 1 277 ? -18.194 -4.666 28.787 1.00 97.06 277 PRO A N 1
ATOM 2237 C CA . PRO A 1 277 ? -19.566 -4.580 29.298 1.00 97.06 277 PRO A CA 1
ATOM 2238 C C . PRO A 1 277 ? -20.645 -4.882 28.245 1.00 97.06 277 PRO A C 1
ATOM 2240 O O . PRO A 1 277 ? -21.787 -5.165 28.596 1.00 97.06 277 PRO A O 1
ATOM 2243 N N . ILE A 1 278 ? -20.297 -4.794 26.956 1.00 96.56 278 ILE A N 1
ATOM 2244 C CA . ILE A 1 278 ? -21.203 -4.986 25.818 1.00 96.56 278 ILE A CA 1
ATOM 2245 C C . ILE A 1 278 ? -21.051 -6.396 25.230 1.00 96.56 278 ILE A C 1
ATOM 2247 O O . ILE A 1 278 ? -22.043 -7.022 24.867 1.00 96.56 278 ILE A O 1
ATOM 2251 N N . LEU A 1 279 ? -19.813 -6.883 25.113 1.00 96.12 279 LEU A N 1
ATOM 2252 C CA . LEU A 1 279 ? -19.454 -8.104 24.385 1.00 96.12 279 LEU A CA 1
ATOM 2253 C C . LEU A 1 279 ? -19.171 -9.308 25.301 1.00 96.12 279 LEU A C 1
ATOM 2255 O O . LEU A 1 279 ? -19.031 -10.424 24.807 1.00 96.12 279 LEU A O 1
ATOM 2259 N N . GLY A 1 280 ? -19.119 -9.097 26.620 1.00 96.12 280 GLY A N 1
ATOM 2260 C CA . GLY A 1 280 ? -18.871 -10.120 27.636 1.00 96.12 280 GLY A CA 1
ATOM 2261 C C . GLY A 1 280 ? -17.457 -10.070 28.225 1.00 96.12 280 GLY A C 1
ATOM 2262 O O . GLY A 1 280 ? -16.506 -9.627 27.582 1.00 96.12 280 GLY A O 1
ATOM 2263 N N . GLU A 1 281 ? -17.315 -10.564 29.458 1.00 92.06 281 GLU A N 1
ATOM 2264 C CA . GLU A 1 281 ? -16.062 -10.527 30.238 1.00 92.06 281 GLU A CA 1
ATOM 2265 C C . GLU A 1 281 ? -14.893 -11.273 29.573 1.00 92.06 281 GLU A C 1
ATOM 2267 O O . GLU A 1 281 ? -13.735 -10.879 29.717 1.00 92.06 281 GLU A O 1
ATOM 2272 N N . ASP A 1 282 ? -15.189 -12.325 28.806 1.00 92.44 282 ASP A N 1
ATOM 2273 C CA . ASP A 1 282 ? -14.178 -13.119 28.100 1.00 92.44 282 ASP A CA 1
ATOM 2274 C C . ASP A 1 282 ? -13.706 -12.470 26.788 1.00 92.44 282 ASP A C 1
ATOM 2276 O O . ASP A 1 282 ? -12.742 -12.940 26.174 1.00 92.44 282 ASP A O 1
ATOM 2280 N N . TRP A 1 283 ? -14.358 -11.388 26.346 1.00 96.00 283 TRP A N 1
ATOM 2281 C CA . TRP A 1 283 ? -14.003 -10.711 25.106 1.00 96.00 283 TRP A CA 1
ATOM 2282 C C . TRP A 1 283 ? -12.638 -10.021 25.212 1.00 96.00 283 TRP A C 1
ATOM 2284 O O . TRP A 1 283 ? -12.334 -9.294 26.165 1.00 96.00 283 TRP A O 1
ATOM 2294 N N . LYS A 1 284 ? -11.804 -10.238 24.191 1.00 95.00 284 LYS A N 1
ATOM 2295 C CA . LYS A 1 284 ? -10.464 -9.659 24.071 1.00 95.00 284 LYS A CA 1
ATOM 2296 C C . LYS A 1 284 ? -10.201 -9.232 22.641 1.00 95.00 284 LYS A C 1
ATOM 2298 O O . LYS A 1 284 ? -10.644 -9.888 21.702 1.00 95.00 284 LYS A O 1
ATOM 2303 N N . PHE A 1 285 ? -9.402 -8.183 22.502 1.00 97.06 285 PHE A N 1
ATOM 2304 C CA . PHE A 1 285 ? -8.921 -7.723 21.209 1.00 97.06 285 PHE A CA 1
ATOM 2305 C C . PHE A 1 285 ? -7.502 -8.242 20.961 1.00 97.06 285 PHE A C 1
ATOM 2307 O O . PHE A 1 285 ? -6.638 -8.180 21.835 1.00 97.06 285 PHE A O 1
ATOM 2314 N N . GLY A 1 286 ? -7.241 -8.797 19.785 1.00 96.31 286 GLY A N 1
ATOM 2315 C CA . GLY A 1 286 ? -5.934 -9.327 19.416 1.00 96.31 286 GLY A CA 1
ATOM 2316 C C . GLY A 1 286 ? -4.912 -8.219 19.162 1.00 96.31 286 GLY A C 1
ATOM 2317 O O . GLY A 1 286 ? -5.218 -7.205 18.539 1.00 96.31 286 GLY A O 1
ATOM 2318 N N . LEU A 1 287 ? -3.677 -8.436 19.612 1.00 95.31 287 LEU A N 1
ATOM 2319 C CA . LEU A 1 287 ? -2.521 -7.638 19.210 1.00 95.31 287 LEU A CA 1
ATOM 2320 C C . LEU A 1 287 ? -1.389 -8.589 18.835 1.00 95.31 287 LEU A C 1
ATOM 2322 O O . LEU A 1 287 ? -0.884 -9.316 19.692 1.00 95.31 287 LEU A O 1
ATOM 2326 N N . LEU A 1 288 ? -1.015 -8.587 17.559 1.00 92.25 288 LEU A N 1
ATOM 2327 C CA . LEU A 1 288 ? 0.116 -9.343 17.036 1.00 92.25 288 LEU A CA 1
ATOM 2328 C C . LEU A 1 288 ? 1.277 -8.390 16.777 1.00 92.25 288 LEU A C 1
ATOM 2330 O O . LEU A 1 288 ? 1.107 -7.358 16.138 1.00 92.25 288 LEU A O 1
ATOM 2334 N N . LEU A 1 289 ? 2.455 -8.748 17.278 1.00 88.50 289 LEU A N 1
ATOM 2335 C CA . LEU A 1 289 ? 3.660 -7.937 17.179 1.00 88.50 289 LEU A CA 1
ATOM 2336 C C . LEU A 1 289 ? 4.746 -8.727 16.457 1.00 88.50 289 LEU A C 1
ATOM 2338 O O . LEU A 1 289 ? 5.103 -9.823 16.896 1.00 88.50 289 LEU A O 1
ATOM 2342 N N . LYS A 1 290 ? 5.301 -8.151 15.392 1.00 81.81 290 LYS A N 1
ATOM 2343 C CA . LYS A 1 290 ? 6.525 -8.638 14.747 1.00 81.81 290 LYS A CA 1
ATOM 2344 C C . LYS A 1 290 ? 7.613 -7.590 14.904 1.00 81.81 290 LYS A C 1
ATOM 2346 O O . LYS A 1 290 ? 7.368 -6.406 14.742 1.00 81.81 290 LYS A O 1
ATOM 2351 N N . TYR A 1 291 ? 8.828 -8.037 15.176 1.00 69.44 291 TYR A N 1
ATOM 2352 C CA . TYR A 1 291 ? 10.014 -7.206 15.026 1.00 69.44 291 TYR A CA 1
ATOM 2353 C C . TYR A 1 291 ? 10.739 -7.693 13.766 1.00 69.44 291 TYR A C 1
ATOM 2355 O O . TYR A 1 291 ? 11.121 -8.861 13.710 1.00 69.44 29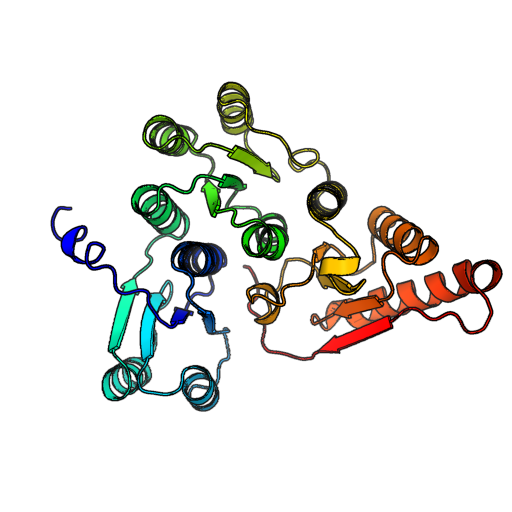1 TYR A O 1
ATOM 2363 N N . GLY A 1 292 ? 10.852 -6.843 12.742 1.00 60.97 292 GLY A N 1
ATOM 2364 C CA . GLY A 1 292 ? 11.425 -7.183 11.432 1.00 60.97 292 GLY A CA 1
ATOM 2365 C C . GLY A 1 292 ? 12.263 -6.048 10.838 1.00 60.97 292 GLY A C 1
ATOM 2366 O O . GLY A 1 292 ? 12.362 -4.976 11.431 1.00 60.97 292 GLY A O 1
ATOM 2367 N N . GLU A 1 293 ? 12.889 -6.308 9.689 1.00 61.47 293 GLU A N 1
ATOM 2368 C CA . GLU A 1 293 ? 13.610 -5.301 8.901 1.00 61.47 293 GLU A CA 1
ATOM 2369 C C . GLU A 1 293 ? 12.597 -4.495 8.073 1.00 61.47 293 GLU A C 1
ATOM 2371 O O . GLU A 1 293 ? 11.816 -5.080 7.324 1.00 61.47 293 GLU A O 1
ATOM 2376 N N . ALA A 1 294 ? 12.604 -3.170 8.216 1.00 57.94 294 ALA A N 1
ATOM 2377 C CA . ALA A 1 294 ? 11.756 -2.254 7.457 1.00 57.94 294 ALA A CA 1
ATOM 2378 C C . ALA A 1 294 ? 12.614 -1.268 6.646 1.00 57.94 294 ALA A C 1
ATOM 2380 O O . ALA A 1 294 ? 13.765 -0.995 7.003 1.00 57.94 294 ALA A O 1
ATOM 2381 N N . ILE A 1 295 ? 12.063 -0.751 5.549 1.00 56.34 295 ILE A N 1
ATOM 2382 C CA . ILE A 1 295 ? 12.578 0.431 4.845 1.00 56.34 295 ILE A CA 1
ATOM 2383 C C . ILE A 1 295 ? 11.881 1.657 5.433 1.00 56.34 295 ILE A C 1
ATOM 2385 O O . ILE A 1 295 ? 10.681 1.602 5.674 1.00 56.34 295 ILE A O 1
ATOM 2389 N N . VAL A 1 296 ? 12.614 2.749 5.645 1.00 59.94 296 VAL A N 1
ATOM 2390 C CA . VAL A 1 296 ? 12.031 4.059 5.968 1.00 59.94 296 VAL A CA 1
ATOM 2391 C C . VAL A 1 296 ? 11.747 4.771 4.649 1.00 59.94 296 VAL A C 1
ATOM 2393 O O . VAL A 1 296 ? 12.657 4.884 3.829 1.00 59.94 296 VAL A O 1
ATOM 2396 N N . SER A 1 297 ? 10.510 5.209 4.419 1.00 53.31 297 SER A N 1
ATOM 2397 C CA . SER A 1 297 ? 10.201 6.107 3.307 1.00 53.31 297 SER A CA 1
ATOM 2398 C C . SER A 1 297 ? 10.761 7.491 3.649 1.00 53.31 297 SER A C 1
ATOM 2400 O O . SER A 1 297 ? 10.209 8.169 4.518 1.00 53.31 297 SER A O 1
ATOM 2402 N N . GLU A 1 298 ? 11.883 7.870 3.036 1.00 44.47 298 GLU A N 1
ATOM 2403 C CA . GLU A 1 298 ? 12.426 9.238 3.111 1.00 44.47 298 GLU A CA 1
ATOM 2404 C C . GLU A 1 298 ? 11.718 10.194 2.144 1.00 44.47 298 GLU A C 1
ATOM 2406 O O . GLU A 1 298 ? 11.371 9.759 1.020 1.00 44.47 298 GLU A O 1
#

Solvent-accessible surface area (backbone atoms only — not comparable to full-atom values): 16480 Å² total; per-residue (Å²): 137,77,78,68,68,70,76,78,71,63,97,68,65,42,58,32,27,38,23,32,39,73,50,59,50,41,48,48,42,37,48,42,49,14,63,79,51,72,24,44,62,47,74,52,42,90,84,64,54,68,69,61,50,46,65,73,73,58,65,80,43,37,32,38,34,44,22,64,43,83,74,55,69,70,59,50,53,52,46,54,74,44,28,55,67,48,81,43,78,42,91,41,40,52,62,49,33,51,52,50,44,70,71,67,55,54,51,31,35,34,39,32,37,68,90,41,56,46,56,54,55,55,41,40,29,54,26,68,77,69,64,31,34,72,46,52,36,77,93,56,48,66,63,53,48,56,47,48,72,74,54,64,52,82,40,49,33,37,40,42,50,67,57,69,69,47,51,55,52,40,50,76,72,67,37,44,75,42,51,70,47,51,80,44,69,60,59,26,35,49,40,49,37,67,71,71,66,46,41,79,85,46,73,19,42,32,27,47,43,66,35,46,59,48,44,69,61,47,69,38,99,78,28,47,50,46,45,65,36,56,84,52,65,45,67,73,51,51,52,50,53,50,54,30,39,75,71,62,48,31,47,30,39,35,38,54,58,75,80,44,50,63,37,52,49,52,50,52,52,52,49,42,69,68,40,23,88,77,70,36,86,88,54,75,75,44,78,45,81,47,86,75,75,50,35,62,58,123

pLDDT: mean 89.69, std 12.32, range [36.16, 98.62]

Nearest PDB structures (foldseek):
  4dza-assembly1_A-2  TM=2.513E-01  e=9.017E-02  Proteus mirabilis
  4fs9-assembly1_A  TM=2.329E-01  e=1.374E-01  Pseudomonas putida
  7ndl-assembly1_A  TM=3.444E-01  e=1.938E+00  Homo sapiens
  6r4j-assembly1_A  TM=3.673E-01  e=3.756E+00  Homo sapiens
  6r4i-assembly1_A  TM=3.305E-01  e=3.537E+00  Homo sapiens

Mean predicted aligned error: 5.58 Å

Secondary structure (DSSP, 8-state):
--SSTTTT-S----SEEEEE-SSHHHHHHHHHHHHHHT-EEEE--TT--HHHHHHHH-SS-EEEEEESSPPPHHHHHHHHHHSEEEEEE-S-HHHHHHHHHHHH--SEEEEEETT-HHHHHHHHHHHHHHT-EEEEE-S-HHHHHHHHHHS--SEEEEES---HHHHHHHHHTTPEEESSSSS-HHHHHHHHHHHH--TTTTTTEEEEE-SSEEEGGGGSTTPPPEEE--SS--HHHHHHHHHHHHHTS--EEEE--GGGHHHHHHHHHHHHHHHHHHH-TT---EEEE----EEE--

Radius of gyration: 20.11 Å; Cα contacts (8 Å, |Δi|>4): 533; chains: 1; bounding box: 51×43×60 Å

Foldseek 3Di:
DPPPVVVLPDLDLFQEEEEEDLAVLSVLLSLLSCLLSVHFYDYAFPDDDLVVVCVVVDFATRYEYECCPDDDPVSVVVCVVGYNYDYDYDPDSLVSLLVVCVSRLEQAEEEDESVCQLFVLLCQLVCLPVVYRYNYDYLDLVSVCVSCVVRPHNAAEYAAAHDPSNVVVCVVSVHHYQADRHPDSQRSLVSSCVVDDDLVCLVLEAEEEQSQKADRCCSGSNHGRYHHQDLARDPVSLVVQLVCVLVVSHQEYEYADPSCPVRVVVSQVVSCVVCCVPPHVPRHGDYHYDHHRIRGND